Protein AF-E6U876-F1 (afdb_monomer_lite)

Radius of gyration: 24.46 Å; chains: 1; bounding box: 58×41×70 Å

InterPro domains:
  IPR054691 2-isopropylmalate synthase/homocitrate synthase, post-catalytic domain [PF22617] (227-301)

Organism: Ethanoligenens harbinense (strain DSM 18485 / JCM 12961 / CGMCC 1.5033 / YUAN-3) (NCBI:txid663278)

Structure (mmCIF, N/CA/C/O backbone):
data_AF-E6U876-F1
#
_entry.id   AF-E6U876-F1
#
loop_
_atom_site.group_PDB
_atom_site.id
_atom_site.type_symbol
_atom_site.label_atom_id
_atom_site.label_alt_id
_atom_site.label_comp_id
_atom_site.label_asym_id
_atom_site.label_entity_id
_atom_site.label_seq_id
_atom_site.pdbx_PDB_ins_code
_atom_site.Cartn_x
_atom_site.Cartn_y
_atom_site.Cartn_z
_atom_site.occupancy
_atom_site.B_iso_or_equiv
_atom_site.auth_seq_id
_atom_site.auth_comp_id
_atom_site.auth_asym_id
_atom_site.auth_atom_id
_atom_site.pdbx_PDB_model_num
ATOM 1 N N . MET A 1 1 ? -11.248 -13.303 -12.801 1.00 51.00 1 MET A N 1
ATOM 2 C CA . MET A 1 1 ? -10.679 -12.231 -13.647 1.00 51.00 1 MET A CA 1
ATOM 3 C C . MET A 1 1 ? -9.170 -12.283 -13.524 1.00 51.00 1 MET A C 1
ATOM 5 O O . MET A 1 1 ? -8.692 -12.437 -12.408 1.00 51.00 1 MET A O 1
ATOM 9 N N . ALA A 1 2 ? -8.445 -12.241 -14.642 1.00 63.06 2 ALA A N 1
ATOM 10 C CA . ALA A 1 2 ? -6.989 -12.103 -14.625 1.00 63.06 2 ALA A CA 1
ATOM 11 C C . ALA A 1 2 ? -6.609 -10.666 -14.231 1.00 63.06 2 ALA A C 1
ATOM 13 O O . ALA A 1 2 ? -7.381 -9.743 -14.494 1.00 63.06 2 ALA A O 1
ATOM 14 N N . LEU A 1 3 ? -5.450 -10.497 -13.596 1.00 72.19 3 LEU A N 1
ATOM 15 C CA . LEU A 1 3 ? -4.881 -9.178 -13.329 1.00 72.19 3 LEU A CA 1
ATOM 16 C C . LEU A 1 3 ? -4.505 -8.518 -14.658 1.00 72.19 3 LEU A C 1
ATOM 18 O O . LEU A 1 3 ? -3.813 -9.131 -15.468 1.00 72.19 3 LEU A O 1
ATOM 22 N N . LEU A 1 4 ? -4.997 -7.299 -14.884 1.00 79.62 4 LEU A N 1
ATOM 23 C CA . LEU A 1 4 ? -4.728 -6.534 -16.108 1.00 79.62 4 LEU A CA 1
ATOM 24 C C . LEU A 1 4 ? -3.453 -5.690 -16.014 1.00 79.62 4 LEU A C 1
ATOM 26 O O . LEU A 1 4 ? -2.888 -5.326 -17.041 1.00 79.62 4 LEU A O 1
ATOM 30 N N . TYR A 1 5 ? -3.016 -5.374 -14.796 1.00 91.00 5 TYR A N 1
ATOM 31 C CA . TYR A 1 5 ? -1.898 -4.473 -14.539 1.00 91.00 5 TYR A CA 1
ATOM 32 C C . TYR A 1 5 ? -0.749 -5.217 -13.879 1.00 91.00 5 TYR A C 1
ATOM 34 O O . TYR A 1 5 ? -0.965 -5.962 -12.921 1.00 91.00 5 TYR A O 1
ATOM 42 N N . HIS A 1 6 ? 0.465 -4.963 -14.363 1.00 93.69 6 HIS A N 1
ATOM 43 C CA . HIS A 1 6 ? 1.670 -5.533 -13.781 1.00 93.69 6 HIS A CA 1
ATOM 44 C C . HIS A 1 6 ? 2.254 -4.606 -12.712 1.00 93.69 6 HIS A C 1
ATOM 46 O O . HIS A 1 6 ? 2.600 -3.455 -12.986 1.00 93.69 6 HIS A O 1
ATOM 52 N N . ILE A 1 7 ? 2.387 -5.113 -11.491 1.00 96.19 7 ILE A N 1
ATOM 53 C CA . ILE A 1 7 ? 2.884 -4.375 -10.333 1.00 96.19 7 ILE A CA 1
ATOM 54 C C . ILE A 1 7 ? 4.048 -5.132 -9.717 1.00 96.19 7 ILE A C 1
ATOM 56 O O . ILE A 1 7 ? 3.939 -6.297 -9.330 1.00 96.19 7 ILE A O 1
ATOM 60 N N . SER A 1 8 ? 5.161 -4.427 -9.602 1.00 95.19 8 SER A N 1
ATOM 61 C CA . SER A 1 8 ? 6.363 -4.895 -8.934 1.00 95.19 8 SER A CA 1
ATOM 62 C C . SER A 1 8 ? 6.516 -4.144 -7.611 1.00 95.19 8 SER A C 1
ATOM 64 O O . SER A 1 8 ? 6.402 -2.918 -7.589 1.00 95.19 8 SER A O 1
ATOM 66 N N . ASP A 1 9 ? 6.740 -4.854 -6.506 1.00 97.31 9 ASP A N 1
ATOM 67 C CA . ASP A 1 9 ? 7.034 -4.222 -5.216 1.00 97.31 9 ASP A CA 1
ATOM 68 C C . ASP A 1 9 ? 8.544 -4.105 -5.001 1.00 97.31 9 ASP A C 1
ATOM 70 O O . ASP A 1 9 ? 9.251 -5.105 -5.015 1.00 97.31 9 ASP A O 1
ATOM 74 N N . ALA A 1 10 ? 9.028 -2.898 -4.731 1.00 95.88 10 ALA A N 1
ATOM 75 C CA . ALA A 1 10 ? 10.421 -2.589 -4.435 1.00 95.88 10 ALA A CA 1
ATOM 76 C C . ALA A 1 10 ? 10.673 -2.319 -2.941 1.00 95.88 10 ALA A C 1
ATOM 78 O O . ALA A 1 10 ? 11.676 -1.697 -2.575 1.00 95.88 10 ALA A O 1
ATOM 79 N N . SER A 1 11 ? 9.793 -2.774 -2.040 1.00 95.62 11 SER A N 1
ATOM 80 C CA . SER A 1 11 ? 9.977 -2.578 -0.595 1.00 95.62 11 SER A CA 1
ATOM 81 C C . SER A 1 11 ? 11.292 -3.190 -0.110 1.00 95.62 11 SER A C 1
ATOM 83 O O . SER A 1 11 ? 12.018 -2.584 0.681 1.00 95.62 11 SER A O 1
ATOM 85 N N . LEU A 1 12 ? 11.641 -4.371 -0.629 1.00 95.44 12 LEU A N 1
ATOM 86 C CA . LEU A 1 12 ? 12.867 -5.093 -0.280 1.00 95.44 12 LEU A CA 1
ATOM 87 C C . LEU A 1 12 ? 14.151 -4.405 -0.784 1.00 95.44 12 LEU A C 1
ATOM 89 O O . LEU A 1 12 ? 15.242 -4.753 -0.337 1.00 95.44 12 LEU A O 1
ATOM 93 N N . CYS A 1 13 ? 14.057 -3.385 -1.641 1.00 93.19 13 CYS A N 1
ATOM 94 C CA . CYS A 1 13 ? 15.197 -2.537 -2.006 1.00 93.19 13 CYS A CA 1
ATOM 95 C C . CYS A 1 13 ? 15.639 -1.587 -0.893 1.00 93.19 13 CYS A C 1
ATOM 97 O O . CYS A 1 13 ? 16.775 -1.114 -0.926 1.00 93.19 13 CYS A O 1
ATOM 99 N N . SER A 1 14 ? 14.766 -1.321 0.080 1.00 91.69 14 SER A N 1
ATOM 100 C CA . SER A 1 14 ? 14.992 -0.314 1.122 1.00 91.69 14 SER A CA 1
ATOM 101 C C . SER A 1 14 ? 15.137 -0.908 2.530 1.00 91.69 14 SER A C 1
ATOM 103 O O . SER A 1 14 ? 15.241 -0.153 3.495 1.00 91.69 14 SER A O 1
ATOM 105 N N . VAL A 1 15 ? 15.145 -2.240 2.670 1.00 93.06 15 VAL A N 1
ATOM 106 C CA . VAL A 1 15 ? 15.326 -2.904 3.973 1.00 93.06 15 VAL A CA 1
ATOM 107 C C . VAL A 1 15 ? 16.782 -2.838 4.460 1.00 93.06 15 VAL A C 1
ATOM 109 O O . VAL A 1 15 ? 17.709 -2.833 3.637 1.00 93.06 15 VAL A O 1
ATOM 112 N N . PRO A 1 16 ? 17.017 -2.846 5.787 1.00 90.50 16 PRO A N 1
ATOM 113 C CA . PRO A 1 16 ? 18.356 -3.017 6.341 1.00 90.50 16 PRO A CA 1
ATOM 114 C C . PRO A 1 16 ? 18.999 -4.323 5.859 1.00 90.50 16 PRO A C 1
ATOM 116 O O . PRO A 1 16 ? 18.354 -5.373 5.810 1.00 90.50 16 PRO A O 1
ATOM 119 N N . GLN A 1 17 ? 20.286 -4.274 5.511 1.00 84.44 17 GLN A N 1
ATOM 120 C CA . GLN A 1 17 ? 21.001 -5.434 4.958 1.00 84.44 17 GLN A CA 1
ATOM 121 C C . GLN A 1 17 ? 21.162 -6.577 5.970 1.00 84.44 17 GLN A C 1
ATOM 123 O O . GLN A 1 17 ? 21.285 -7.734 5.577 1.00 84.44 17 GLN A O 1
ATOM 128 N N . ASP A 1 18 ? 21.118 -6.265 7.261 1.00 88.94 18 ASP A N 1
ATOM 129 C CA . ASP A 1 18 ? 21.222 -7.178 8.398 1.00 88.94 18 ASP A CA 1
ATOM 130 C C . ASP A 1 18 ? 19.856 -7.614 8.965 1.00 88.94 18 ASP A C 1
ATOM 132 O O . ASP A 1 18 ? 19.808 -8.429 9.886 1.00 88.94 18 ASP A O 1
ATOM 136 N N . ALA A 1 19 ? 18.739 -7.145 8.390 1.00 93.19 19 ALA A N 1
ATOM 137 C CA . ALA A 1 19 ? 17.389 -7.468 8.857 1.00 93.19 19 ALA A CA 1
ATOM 138 C C . ALA A 1 19 ? 17.172 -8.992 8.982 1.00 93.19 19 ALA A C 1
ATOM 140 O O . ALA A 1 19 ? 17.539 -9.711 8.053 1.00 93.19 19 ALA A O 1
ATOM 141 N N . PRO A 1 20 ? 16.578 -9.528 10.067 1.00 94.75 20 PRO A N 1
ATOM 142 C CA . PRO A 1 20 ? 16.471 -10.975 10.285 1.00 94.75 20 PRO A CA 1
ATOM 143 C C . PRO A 1 20 ? 15.738 -11.721 9.159 1.00 94.75 20 PRO A C 1
ATOM 145 O O . PRO A 1 20 ? 14.664 -11.308 8.725 1.00 94.75 20 PRO A O 1
ATOM 148 N N . VAL A 1 21 ? 16.270 -12.874 8.732 1.00 95.44 21 VAL A N 1
ATOM 149 C CA . VAL A 1 21 ? 15.678 -13.684 7.643 1.00 95.44 21 VAL A CA 1
ATOM 150 C C . VAL A 1 21 ? 14.222 -14.087 7.917 1.00 95.44 21 VAL A C 1
ATOM 152 O O . VAL A 1 21 ? 13.412 -13.955 7.000 1.00 95.44 21 VAL A O 1
ATOM 155 N N . PRO A 1 22 ? 13.826 -14.517 9.136 1.00 96.00 22 PRO A N 1
ATOM 156 C CA . PRO A 1 22 ? 12.423 -14.837 9.408 1.00 96.00 22 PRO A CA 1
ATOM 157 C C . PRO A 1 22 ? 11.482 -13.646 9.189 1.00 96.00 22 PRO A C 1
ATOM 159 O O . PRO A 1 22 ? 10.385 -13.818 8.660 1.00 96.00 22 PRO A O 1
ATOM 162 N N . LEU A 1 23 ? 11.931 -12.438 9.545 1.00 96.00 23 LEU A N 1
ATOM 163 C CA . LEU A 1 23 ? 11.154 -11.211 9.401 1.00 96.00 23 LEU A CA 1
ATOM 164 C C . LEU A 1 23 ? 11.025 -10.808 7.926 1.00 96.00 23 LEU A C 1
ATOM 166 O O . LEU A 1 23 ? 9.920 -10.556 7.449 1.00 96.00 23 LEU A O 1
ATOM 170 N N . LEU A 1 24 ? 12.139 -10.836 7.187 1.00 96.44 24 LEU A N 1
ATOM 171 C CA . LEU A 1 24 ? 12.159 -10.593 5.743 1.00 96.44 24 LEU A CA 1
ATOM 172 C C . LEU A 1 24 ? 11.282 -11.592 4.979 1.00 96.44 24 LEU A C 1
ATOM 174 O O . LEU A 1 24 ? 10.523 -11.195 4.100 1.00 96.44 24 LEU A O 1
ATOM 178 N N . SER A 1 25 ? 11.357 -12.876 5.334 1.00 96.81 25 SER A N 1
ATOM 179 C CA . SER A 1 25 ? 10.564 -13.936 4.707 1.00 96.81 25 SER A CA 1
ATOM 180 C C . SER A 1 25 ? 9.070 -13.726 4.950 1.00 96.81 25 SER A C 1
ATOM 182 O O . SER A 1 25 ? 8.290 -13.717 3.999 1.00 96.81 25 SER A O 1
ATOM 184 N N . ALA A 1 26 ? 8.665 -13.460 6.197 1.00 97.38 26 ALA A N 1
ATOM 185 C CA . ALA A 1 26 ? 7.271 -13.165 6.523 1.00 97.38 26 ALA A CA 1
ATOM 186 C C . ALA A 1 26 ? 6.750 -11.930 5.771 1.00 97.38 26 ALA A C 1
ATOM 188 O O . ALA A 1 26 ? 5.623 -11.937 5.278 1.00 97.38 26 ALA A O 1
ATOM 189 N N . TYR A 1 27 ? 7.573 -10.886 5.655 1.00 97.50 27 TYR A N 1
ATOM 190 C CA . TYR A 1 27 ? 7.220 -9.670 4.931 1.00 97.50 27 TYR A CA 1
ATOM 191 C C . TYR A 1 27 ? 7.060 -9.921 3.425 1.00 97.50 27 TYR A C 1
ATOM 193 O O . TYR A 1 27 ? 6.036 -9.560 2.848 1.00 97.50 27 TYR A O 1
ATOM 201 N N . ALA A 1 28 ? 8.015 -10.622 2.807 1.00 97.56 28 ALA A N 1
ATOM 202 C CA . ALA A 1 28 ? 7.970 -10.990 1.395 1.00 97.56 28 ALA A CA 1
ATOM 203 C C . ALA A 1 28 ? 6.746 -11.858 1.051 1.00 97.56 28 ALA A C 1
ATOM 205 O O . ALA A 1 28 ? 6.073 -11.596 0.056 1.00 97.56 28 ALA A O 1
ATOM 206 N N . GLN A 1 29 ? 6.416 -12.851 1.885 1.00 97.06 29 GLN A N 1
ATOM 207 C CA . GLN A 1 29 ? 5.224 -13.685 1.680 1.00 97.06 29 GLN A CA 1
ATOM 208 C C . GLN A 1 29 ? 3.943 -12.856 1.698 1.00 97.06 29 GLN A C 1
ATOM 210 O O . GLN A 1 29 ? 3.126 -12.968 0.789 1.00 97.06 29 GLN A O 1
ATOM 215 N N . LEU A 1 30 ? 3.783 -11.981 2.694 1.00 97.31 30 LEU A N 1
ATOM 216 C CA . LEU A 1 30 ? 2.588 -11.148 2.779 1.00 97.31 30 LEU A CA 1
ATOM 217 C C . LEU A 1 30 ? 2.473 -10.163 1.613 1.00 97.31 30 LEU A C 1
ATOM 219 O O . LEU A 1 30 ? 1.361 -9.891 1.174 1.00 97.31 30 LEU A O 1
ATOM 223 N N . LEU A 1 31 ? 3.592 -9.642 1.100 1.00 97.81 31 LEU A N 1
ATOM 224 C CA . LEU A 1 31 ? 3.577 -8.811 -0.103 1.00 97.81 31 LEU A CA 1
ATOM 225 C C . LEU A 1 31 ? 3.097 -9.624 -1.309 1.00 97.81 31 LEU A C 1
ATOM 227 O O . LEU A 1 31 ? 2.196 -9.177 -2.009 1.00 97.81 31 LEU A O 1
ATOM 231 N N . LEU A 1 32 ? 3.608 -10.840 -1.516 1.00 96.81 32 LEU A N 1
ATOM 232 C CA . LEU A 1 32 ? 3.154 -11.723 -2.601 1.00 96.81 32 LEU A CA 1
ATOM 233 C C . LEU A 1 32 ? 1.670 -12.097 -2.480 1.00 96.81 32 LEU A C 1
ATOM 235 O O . LEU A 1 32 ? 0.971 -12.162 -3.493 1.00 96.81 32 LEU A O 1
ATOM 239 N N . GLU A 1 33 ? 1.171 -12.302 -1.259 1.00 96.19 33 GLU A N 1
ATOM 240 C CA . GLU A 1 33 ? -0.245 -12.583 -0.996 1.00 96.19 33 GLU A CA 1
ATOM 241 C C . GLU A 1 33 ? -1.174 -11.463 -1.482 1.00 96.19 33 GLU A C 1
ATOM 243 O O . GLU A 1 33 ? -2.332 -11.750 -1.788 1.00 96.19 33 GLU A O 1
ATOM 248 N N . THR A 1 34 ? -0.683 -10.222 -1.613 1.00 96.81 34 THR A N 1
ATOM 249 C CA . THR A 1 34 ? -1.488 -9.100 -2.129 1.00 96.81 34 THR A CA 1
ATOM 250 C C . THR A 1 34 ? -1.876 -9.252 -3.599 1.00 96.81 34 THR A C 1
ATOM 252 O O . THR A 1 34 ? -2.826 -8.612 -4.051 1.00 96.81 34 THR A O 1
ATOM 255 N N . GLY A 1 35 ? -1.186 -10.123 -4.342 1.00 95.50 35 GLY A N 1
ATOM 256 C CA . GLY A 1 35 ? -1.424 -10.361 -5.764 1.00 95.50 35 GLY A CA 1
ATOM 257 C C . GLY A 1 35 ? -0.486 -9.605 -6.704 1.00 95.50 35 GLY A C 1
ATOM 258 O O . GLY A 1 35 ? -0.701 -9.662 -7.909 1.00 95.50 35 GLY A O 1
ATOM 259 N N . ILE A 1 36 ? 0.552 -8.934 -6.194 1.00 96.12 36 ILE A N 1
ATOM 260 C CA . ILE A 1 36 ? 1.623 -8.363 -7.028 1.00 96.12 36 ILE A CA 1
ATOM 261 C C . ILE A 1 36 ? 2.312 -9.424 -7.903 1.00 96.12 36 ILE A C 1
ATOM 263 O O . ILE A 1 36 ? 2.375 -10.626 -7.589 1.00 96.12 36 ILE A O 1
ATOM 267 N N . ASP A 1 37 ? 2.880 -8.971 -9.015 1.00 94.94 37 ASP A N 1
ATOM 268 C CA . ASP A 1 37 ? 3.552 -9.831 -9.977 1.00 94.94 37 ASP A CA 1
ATOM 269 C C . ASP A 1 37 ? 4.896 -10.303 -9.441 1.00 94.94 37 ASP A C 1
ATOM 271 O O . ASP A 1 37 ? 5.180 -11.504 -9.512 1.00 94.94 37 ASP A O 1
ATOM 275 N N . ARG A 1 38 ? 5.703 -9.373 -8.910 1.00 94.44 38 ARG A N 1
ATOM 276 C CA . ARG A 1 38 ? 7.097 -9.608 -8.511 1.00 94.44 38 ARG A CA 1
ATOM 277 C C . ARG A 1 38 ? 7.525 -8.765 -7.311 1.00 94.44 38 ARG A C 1
ATOM 279 O O . ARG A 1 38 ? 6.948 -7.720 -7.030 1.00 94.44 38 ARG A O 1
ATOM 286 N N . LEU A 1 39 ? 8.578 -9.236 -6.651 1.00 96.75 39 LEU A N 1
ATOM 287 C CA . LEU A 1 39 ? 9.340 -8.530 -5.630 1.00 96.75 39 LEU A CA 1
ATOM 288 C C . LEU A 1 39 ? 10.701 -8.117 -6.196 1.00 96.75 39 LEU A C 1
ATOM 290 O O . LEU A 1 39 ? 11.511 -8.977 -6.549 1.00 96.75 39 LEU A O 1
ATOM 294 N N . GLU A 1 40 ? 10.965 -6.819 -6.238 1.00 94.88 40 GLU A N 1
ATOM 295 C CA . GLU A 1 40 ? 12.271 -6.250 -6.550 1.00 94.88 40 GLU A CA 1
ATOM 296 C C . GLU A 1 40 ? 13.136 -6.217 -5.300 1.00 94.88 40 GLU A C 1
ATOM 298 O O . GLU A 1 40 ? 12.723 -5.741 -4.238 1.00 94.88 40 GLU A O 1
ATOM 303 N N . MET A 1 41 ? 14.360 -6.719 -5.419 1.00 93.38 41 MET A N 1
ATOM 304 C CA . MET A 1 41 ? 15.309 -6.685 -4.317 1.00 93.38 41 MET A CA 1
ATOM 305 C C . MET A 1 41 ? 16.763 -6.687 -4.802 1.00 93.38 41 MET A C 1
ATOM 307 O O . MET A 1 41 ? 17.052 -7.148 -5.907 1.00 93.38 41 MET A O 1
ATOM 311 N N . PRO A 1 42 ? 17.709 -6.190 -3.990 1.00 91.56 42 PRO A N 1
ATOM 312 C CA . PRO A 1 42 ? 19.129 -6.304 -4.271 1.00 91.56 42 PRO A CA 1
ATOM 313 C C . PRO A 1 42 ? 19.579 -7.759 -4.150 1.00 91.56 42 PRO A C 1
ATOM 315 O O . PRO A 1 42 ? 19.027 -8.530 -3.359 1.00 91.56 42 PRO A O 1
ATOM 318 N N . PHE A 1 43 ? 20.645 -8.103 -4.867 1.00 88.75 43 PHE A N 1
ATOM 319 C CA . PHE A 1 43 ? 21.189 -9.457 -4.882 1.00 88.75 43 PHE A CA 1
ATOM 320 C C . PHE A 1 43 ? 21.452 -10.061 -3.477 1.00 88.75 43 PHE A C 1
ATOM 322 O O . PHE A 1 43 ? 20.979 -11.170 -3.214 1.00 88.75 43 PHE A O 1
ATOM 329 N N . PRO A 1 44 ? 22.076 -9.346 -2.513 1.00 90.06 44 PRO A N 1
ATOM 330 C CA . PRO A 1 44 ? 22.299 -9.885 -1.165 1.00 90.06 44 PRO A CA 1
ATOM 331 C C . PRO A 1 44 ? 21.018 -10.215 -0.387 1.00 90.06 44 PRO A C 1
ATOM 333 O O . PRO A 1 44 ? 21.015 -11.120 0.445 1.00 90.06 44 PRO A O 1
ATOM 336 N N . VAL A 1 45 ? 19.924 -9.491 -0.640 1.00 93.25 45 VAL A N 1
ATOM 337 C CA . VAL A 1 45 ? 18.627 -9.757 -0.000 1.00 93.25 45 VAL A CA 1
ATOM 338 C C . VAL A 1 45 ? 17.986 -10.994 -0.624 1.00 93.25 45 VAL A C 1
ATOM 340 O O . VAL A 1 45 ? 17.488 -11.855 0.102 1.00 93.25 45 VAL A O 1
ATOM 343 N N . TRP A 1 46 ? 18.060 -11.122 -1.951 1.00 92.62 46 TRP A N 1
ATOM 344 C CA . TRP A 1 46 ? 17.545 -12.288 -2.665 1.00 92.62 46 TRP A CA 1
ATOM 345 C C . TRP A 1 46 ? 18.232 -13.585 -2.244 1.00 92.62 46 TRP A C 1
ATOM 347 O O . TRP A 1 46 ? 17.541 -14.552 -1.943 1.00 92.62 46 TRP A O 1
ATOM 357 N N . GLU A 1 47 ? 19.561 -13.607 -2.121 1.00 91.69 47 GLU A N 1
ATOM 358 C CA . GLU A 1 47 ? 20.301 -14.801 -1.679 1.00 91.69 47 GLU A CA 1
ATOM 359 C C . GLU A 1 47 ? 19.778 -15.366 -0.353 1.00 91.69 47 GLU A C 1
ATOM 361 O O . GLU A 1 47 ? 19.676 -16.579 -0.168 1.00 91.69 47 GLU A O 1
ATOM 366 N N . ARG A 1 48 ? 19.389 -14.475 0.561 1.00 94.12 48 ARG A N 1
ATOM 367 C CA . ARG A 1 48 ? 18.855 -14.823 1.882 1.00 94.12 48 ARG A CA 1
ATOM 368 C C . ARG A 1 48 ? 17.395 -15.279 1.828 1.00 94.12 48 ARG A C 1
ATOM 370 O O . ARG A 1 48 ? 16.931 -15.931 2.760 1.00 94.12 48 ARG A O 1
ATOM 377 N N . LEU A 1 49 ? 16.676 -14.931 0.760 1.00 94.62 49 LEU A N 1
ATOM 378 C CA . LEU A 1 49 ? 15.250 -15.189 0.572 1.00 94.62 49 LEU A CA 1
ATOM 379 C C . LEU A 1 49 ? 14.929 -16.197 -0.534 1.00 94.62 49 LEU A C 1
ATOM 381 O O . LEU A 1 49 ? 13.768 -16.570 -0.649 1.00 94.62 49 LEU A O 1
ATOM 385 N N . LYS A 1 50 ? 15.898 -16.686 -1.314 1.00 91.88 50 LYS A N 1
ATOM 386 C CA . LYS A 1 50 ? 15.656 -17.503 -2.520 1.00 91.88 50 LYS A CA 1
ATOM 387 C C . LYS A 1 50 ? 14.875 -18.801 -2.291 1.00 91.88 50 LYS A C 1
ATOM 389 O O . LYS A 1 50 ? 14.228 -19.297 -3.205 1.00 91.88 50 LYS A O 1
ATOM 394 N N . LEU A 1 51 ? 14.890 -19.335 -1.066 1.00 90.25 51 LEU A N 1
ATOM 395 C CA . LEU A 1 51 ? 14.059 -20.486 -0.681 1.00 90.25 51 LEU A CA 1
ATOM 396 C C . LEU A 1 51 ? 12.605 -20.101 -0.367 1.00 90.25 51 LEU A C 1
ATOM 398 O O . LEU A 1 51 ? 11.709 -20.929 -0.496 1.00 90.25 51 LEU A O 1
ATOM 402 N N . ALA A 1 52 ? 12.370 -18.861 0.062 1.00 90.62 52 ALA A N 1
ATOM 403 C CA . ALA A 1 52 ? 11.048 -18.332 0.379 1.00 90.62 52 ALA A CA 1
ATOM 404 C C . ALA A 1 52 ? 10.398 -17.638 -0.828 1.00 90.62 52 ALA A C 1
ATOM 406 O O . ALA A 1 52 ? 9.190 -17.742 -1.013 1.00 90.62 52 ALA A O 1
ATOM 407 N N . VAL A 1 53 ? 11.174 -16.935 -1.654 1.00 92.50 53 VAL A N 1
ATOM 408 C CA . VAL A 1 53 ? 10.694 -16.191 -2.825 1.00 92.50 53 VAL A CA 1
ATOM 409 C C . VAL A 1 53 ? 11.138 -16.918 -4.096 1.00 92.50 53 VAL A C 1
ATOM 411 O O . VAL A 1 53 ? 12.314 -16.842 -4.455 1.00 92.50 53 VAL A O 1
ATOM 414 N N . PRO A 1 54 ? 10.222 -17.606 -4.804 1.00 87.56 54 PRO A N 1
ATOM 415 C CA . PRO A 1 54 ? 10.554 -18.305 -6.040 1.00 87.56 54 PRO A CA 1
ATOM 416 C C . PRO A 1 54 ? 11.095 -17.357 -7.116 1.00 87.56 54 PRO A C 1
ATOM 418 O O . PRO A 1 54 ? 10.601 -16.238 -7.255 1.00 87.56 54 PRO A O 1
ATOM 421 N N . ALA A 1 55 ? 12.029 -17.833 -7.947 1.00 86.56 55 ALA A N 1
ATOM 422 C CA . ALA A 1 55 ? 12.634 -17.052 -9.033 1.00 86.56 55 ALA A CA 1
ATOM 423 C C . ALA A 1 55 ? 11.620 -16.319 -9.947 1.00 86.56 55 ALA A C 1
ATOM 425 O O . ALA A 1 55 ? 11.824 -15.133 -10.198 1.00 86.56 55 ALA A O 1
ATOM 426 N N . PRO A 1 56 ? 10.477 -16.914 -10.363 1.00 90.44 56 PRO A N 1
ATOM 427 C CA . PRO A 1 56 ? 9.481 -16.207 -11.183 1.00 90.44 56 PRO A CA 1
ATOM 428 C C . PRO A 1 56 ? 8.794 -15.022 -10.486 1.00 90.44 56 PRO A C 1
ATOM 430 O O . PRO A 1 56 ? 8.205 -14.167 -11.148 1.00 90.44 56 PRO A O 1
ATOM 433 N N . LYS A 1 57 ? 8.830 -14.998 -9.148 1.00 93.62 57 LYS A N 1
ATOM 434 C CA . LYS A 1 57 ? 8.279 -13.943 -8.290 1.00 93.62 57 LYS A CA 1
ATOM 435 C C . LYS A 1 57 ? 9.340 -12.953 -7.814 1.00 93.62 57 LYS A C 1
ATOM 437 O O . LYS A 1 57 ? 8.990 -11.981 -7.153 1.00 93.62 57 LYS A O 1
ATOM 442 N N . ALA A 1 58 ? 10.606 -13.172 -8.151 1.00 92.25 58 ALA A N 1
ATOM 443 C CA . ALA A 1 58 ? 11.697 -12.269 -7.834 1.00 92.25 58 ALA A CA 1
ATOM 444 C C . ALA A 1 58 ? 12.079 -11.429 -9.056 1.00 92.25 58 ALA A C 1
ATOM 446 O O . ALA A 1 58 ? 11.904 -11.836 -10.206 1.00 92.25 58 ALA A O 1
ATOM 447 N N . ALA A 1 59 ? 12.640 -10.258 -8.791 1.00 92.31 59 ALA A N 1
ATOM 448 C CA . ALA A 1 59 ? 13.409 -9.512 -9.761 1.00 92.31 59 ALA A CA 1
ATOM 449 C C . ALA A 1 59 ? 14.587 -8.807 -9.080 1.00 92.31 59 ALA A C 1
ATOM 451 O O . ALA A 1 59 ? 14.452 -8.225 -8.004 1.00 92.31 59 ALA A O 1
ATOM 452 N N . LEU A 1 60 ? 15.761 -8.884 -9.694 1.00 91.00 60 LEU A N 1
ATOM 453 C CA . LEU A 1 60 ? 17.001 -8.401 -9.101 1.00 91.00 60 LEU A CA 1
ATOM 454 C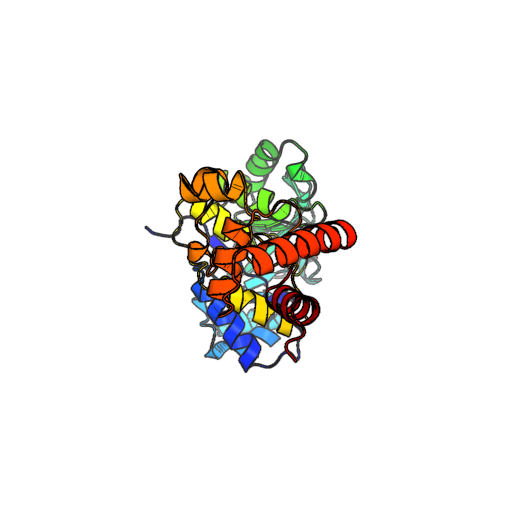 C . LEU A 1 60 ? 17.315 -6.983 -9.553 1.00 91.00 60 LEU A C 1
ATOM 456 O O . LEU A 1 60 ? 17.371 -6.705 -10.746 1.00 91.00 60 LEU A O 1
ATOM 460 N N . VAL A 1 61 ? 17.574 -6.096 -8.597 1.00 88.69 61 VAL A N 1
ATOM 461 C CA . VAL A 1 61 ? 18.110 -4.763 -8.879 1.00 88.69 61 VAL A CA 1
ATOM 462 C C . VAL A 1 61 ? 19.631 -4.846 -8.880 1.00 88.69 61 VAL A C 1
ATOM 464 O O . VAL A 1 61 ? 20.256 -4.952 -7.823 1.00 88.69 61 VAL A O 1
ATOM 467 N N . LEU A 1 62 ? 20.204 -4.821 -10.080 1.00 83.50 62 LEU A N 1
ATOM 468 C CA . LEU A 1 62 ? 21.626 -5.000 -10.329 1.00 83.50 62 LEU A CA 1
ATOM 469 C C . LEU A 1 62 ? 22.416 -3.737 -9.995 1.00 83.50 62 LEU A C 1
ATOM 471 O O . LEU A 1 62 ? 22.052 -2.628 -10.387 1.00 83.50 62 LEU A O 1
ATOM 475 N N . ARG A 1 63 ? 23.553 -3.943 -9.337 1.00 77.62 63 ARG A N 1
ATOM 476 C CA . ARG A 1 63 ? 24.575 -2.943 -9.016 1.00 77.62 63 ARG A CA 1
ATOM 477 C C . ARG A 1 63 ? 25.925 -3.268 -9.651 1.00 77.62 63 ARG A C 1
ATOM 479 O O . ARG A 1 63 ? 26.809 -2.418 -9.620 1.00 77.62 63 ARG A O 1
ATOM 486 N N . SER A 1 64 ? 26.097 -4.469 -10.216 1.00 76.25 64 SER A N 1
ATOM 487 C CA . SER A 1 64 ? 27.314 -4.895 -10.923 1.00 76.25 64 SER A CA 1
ATOM 488 C C . SER A 1 64 ? 27.047 -5.950 -12.022 1.00 76.25 64 SER A C 1
ATOM 490 O O . SER A 1 64 ? 26.044 -6.660 -11.957 1.00 76.25 64 SER A O 1
ATOM 492 N N . PRO A 1 65 ? 27.929 -6.101 -13.034 1.00 75.06 65 PRO A N 1
ATOM 493 C CA . PRO A 1 65 ? 27.858 -7.142 -14.056 1.00 75.06 65 PRO A CA 1
ATOM 494 C C . PRO A 1 65 ? 27.904 -8.555 -13.484 1.00 75.06 65 PRO A C 1
ATOM 496 O O . PRO A 1 65 ? 27.231 -9.439 -14.004 1.00 75.06 65 PRO A O 1
ATOM 499 N N . GLN A 1 66 ? 28.651 -8.764 -12.398 1.00 80.50 66 GLN A N 1
ATOM 500 C CA . GLN A 1 66 ? 28.737 -10.058 -11.723 1.00 80.50 66 GLN A CA 1
ATOM 501 C C . GLN A 1 66 ? 27.364 -10.506 -11.199 1.00 80.50 66 GLN A C 1
ATOM 503 O O . GLN A 1 66 ? 27.000 -11.673 -11.335 1.00 80.50 66 GLN A O 1
ATOM 508 N N . GLU A 1 67 ? 26.564 -9.574 -10.668 1.00 83.94 67 GLU A N 1
ATOM 509 C CA . GLU A 1 67 ? 25.195 -9.867 -10.223 1.00 83.94 67 GLU A CA 1
ATOM 510 C C . GLU A 1 67 ? 24.285 -10.281 -11.388 1.00 83.94 67 GLU A C 1
ATOM 512 O O . GLU A 1 67 ? 23.399 -11.111 -11.195 1.00 83.94 67 GLU A O 1
ATOM 517 N N . ARG A 1 68 ? 24.519 -9.779 -12.611 1.00 82.00 68 ARG A N 1
ATOM 518 C CA . ARG A 1 68 ? 23.766 -10.220 -13.797 1.00 82.00 68 ARG A CA 1
ATOM 519 C C . ARG A 1 68 ? 24.071 -11.669 -14.147 1.00 82.00 68 ARG A C 1
ATOM 521 O O . ARG A 1 68 ? 23.150 -12.442 -14.378 1.00 82.00 68 ARG A O 1
ATOM 528 N N . GLU A 1 69 ? 25.347 -12.042 -14.231 1.00 82.44 69 GLU A N 1
ATOM 529 C CA . GLU A 1 69 ? 25.726 -13.425 -14.560 1.00 82.44 69 GLU A CA 1
ATOM 530 C C . GLU A 1 69 ? 25.125 -14.410 -13.556 1.00 82.44 69 GLU A C 1
ATOM 532 O O . GLU A 1 69 ? 24.736 -15.526 -13.903 1.00 82.44 69 GLU A O 1
ATOM 537 N N . GLN A 1 70 ? 25.009 -13.987 -12.300 1.00 82.94 70 GLN A N 1
ATOM 538 C CA . GLN A 1 70 ? 24.318 -14.753 -11.281 1.00 82.94 70 GLN A CA 1
ATOM 539 C C . GLN A 1 70 ? 22.801 -14.790 -11.494 1.00 82.94 70 GLN A C 1
ATOM 541 O O . GLN A 1 70 ? 22.240 -15.880 -11.504 1.00 82.94 70 GLN A O 1
ATOM 546 N N . ALA A 1 71 ? 22.155 -13.649 -11.752 1.00 84.56 71 ALA A N 1
ATOM 547 C CA . ALA A 1 71 ? 20.730 -13.583 -12.087 1.00 84.56 71 ALA A CA 1
ATOM 548 C C . ALA A 1 71 ? 20.364 -14.510 -13.259 1.00 84.56 71 ALA A C 1
ATOM 550 O O . ALA A 1 71 ? 19.396 -15.262 -13.176 1.00 84.56 71 ALA A O 1
ATOM 551 N N . LEU A 1 72 ? 21.187 -14.518 -14.312 1.00 84.94 72 LEU A N 1
ATOM 552 C CA . LEU A 1 72 ? 21.042 -15.388 -15.479 1.00 84.94 72 LEU A CA 1
ATOM 553 C C . LEU A 1 72 ? 21.145 -16.873 -15.127 1.00 84.94 72 LEU A C 1
ATOM 555 O O . LEU A 1 72 ? 20.307 -17.659 -15.562 1.00 84.94 72 LEU A O 1
ATOM 559 N N . ARG A 1 73 ? 22.152 -17.263 -14.333 1.00 86.81 73 ARG A N 1
ATOM 560 C CA . ARG A 1 73 ? 22.315 -18.657 -13.879 1.00 86.81 73 ARG A CA 1
ATOM 561 C C . ARG A 1 73 ? 21.124 -19.141 -13.056 1.00 86.81 73 ARG A C 1
ATOM 563 O O . ARG A 1 73 ? 20.751 -20.303 -13.159 1.00 86.81 73 ARG A O 1
ATOM 570 N N . GLU A 1 74 ? 20.537 -18.247 -12.273 1.00 87.38 74 GLU A N 1
ATOM 571 C CA . GLU A 1 74 ? 19.402 -18.524 -11.390 1.00 87.38 74 GLU A CA 1
ATOM 572 C C . GLU A 1 74 ? 18.042 -18.347 -12.099 1.00 87.38 74 GLU A C 1
ATOM 574 O O . GLU A 1 74 ? 16.992 -18.639 -11.527 1.00 87.38 74 GLU A O 1
ATOM 579 N N . GLY A 1 75 ? 18.038 -17.870 -13.351 1.00 87.00 75 GLY A N 1
ATOM 580 C CA . GLY A 1 75 ? 16.823 -17.625 -14.132 1.00 87.00 75 GLY A CA 1
ATOM 581 C C . GLY A 1 75 ? 15.935 -16.511 -13.567 1.00 87.00 75 GLY A C 1
ATOM 582 O O . GLY A 1 75 ? 14.716 -16.548 -13.745 1.00 87.00 75 GLY A O 1
ATOM 583 N N . VAL A 1 76 ? 16.519 -15.539 -12.863 1.00 88.19 76 VAL A N 1
ATOM 584 C CA . VAL A 1 76 ? 15.790 -14.441 -12.216 1.00 88.19 76 VAL A CA 1
ATOM 585 C C . VAL A 1 76 ? 15.820 -13.194 -13.109 1.00 88.19 76 VAL A C 1
ATOM 587 O O . VAL A 1 76 ? 16.904 -12.752 -13.491 1.00 88.19 76 VAL A O 1
ATOM 590 N N . PRO A 1 77 ? 14.662 -12.582 -13.429 1.00 87.00 77 PRO A N 1
ATOM 591 C CA . PRO A 1 77 ? 14.610 -11.308 -14.145 1.00 87.00 77 PRO A CA 1
ATOM 592 C C . PRO A 1 77 ? 15.389 -10.202 -13.429 1.00 87.00 77 PRO A C 1
ATOM 594 O O . PRO A 1 77 ? 15.429 -10.173 -12.199 1.00 87.00 77 PRO A O 1
ATOM 597 N N . ALA A 1 78 ? 15.951 -9.250 -14.174 1.00 86.25 78 ALA A N 1
ATOM 598 C CA . ALA A 1 78 ? 16.802 -8.221 -13.587 1.00 86.25 78 ALA A CA 1
ATOM 599 C C . ALA A 1 78 ? 16.565 -6.808 -14.150 1.00 86.25 78 ALA A C 1
ATOM 601 O O . ALA A 1 78 ? 16.131 -6.623 -15.291 1.00 86.25 78 ALA A O 1
ATOM 602 N N . PHE A 1 79 ? 16.884 -5.807 -13.330 1.00 83.62 79 PHE A N 1
ATOM 603 C CA . PHE A 1 79 ? 16.781 -4.378 -13.612 1.00 83.62 79 PHE A CA 1
ATOM 604 C C . PHE A 1 79 ? 18.105 -3.673 -13.310 1.00 83.62 79 PHE A C 1
ATOM 606 O O . PHE A 1 79 ? 18.742 -3.977 -12.304 1.00 83.62 79 PHE A O 1
ATOM 613 N N . PHE A 1 80 ? 18.485 -2.675 -14.109 1.00 77.81 80 PHE A N 1
ATOM 614 C CA . PHE A 1 80 ? 19.545 -1.729 -13.731 1.00 77.81 80 PHE A CA 1
ATOM 615 C C . PHE A 1 80 ? 18.942 -0.490 -13.067 1.00 77.81 80 PHE A C 1
ATOM 617 O O . PHE A 1 80 ? 18.153 0.196 -13.706 1.00 77.81 80 PHE A O 1
ATOM 624 N N . ALA A 1 81 ? 19.322 -0.177 -11.824 1.00 64.56 81 ALA A N 1
ATOM 625 C CA . ALA A 1 81 ? 18.857 1.035 -11.140 1.00 64.56 81 ALA A CA 1
ATOM 626 C C . ALA A 1 81 ? 19.569 2.309 -11.629 1.00 64.56 81 ALA A C 1
ATOM 628 O O . ALA A 1 81 ? 20.739 2.269 -12.024 1.00 64.56 81 ALA A O 1
ATOM 629 N N . GLU A 1 82 ? 18.884 3.448 -11.519 1.00 52.06 82 GLU A N 1
ATOM 630 C CA . GLU A 1 82 ? 19.447 4.783 -11.746 1.00 52.06 82 GLU A CA 1
ATOM 631 C C . GLU A 1 82 ? 20.670 5.022 -10.836 1.00 52.06 82 GLU A C 1
ATOM 633 O O . GLU A 1 82 ? 20.659 4.688 -9.651 1.00 52.06 82 GLU A O 1
ATOM 638 N N . GLY A 1 83 ? 21.766 5.539 -11.402 1.00 49.88 83 GLY A N 1
ATOM 639 C CA . GLY A 1 83 ? 23.033 5.748 -10.683 1.00 49.88 83 GLY A CA 1
ATOM 640 C C . GLY A 1 83 ? 23.969 4.532 -10.627 1.00 49.88 83 GLY A C 1
ATOM 641 O O . GLY A 1 83 ? 25.095 4.646 -10.140 1.00 49.88 83 GLY A O 1
ATOM 642 N N . SER A 1 84 ? 23.567 3.382 -11.174 1.00 50.28 84 SER A N 1
ATOM 643 C CA . SER A 1 84 ? 24.494 2.274 -11.418 1.00 50.28 84 SER A CA 1
ATOM 644 C C . SER A 1 84 ? 25.490 2.716 -12.494 1.00 50.28 84 SER A C 1
ATOM 646 O O . SER A 1 84 ? 25.115 2.903 -13.648 1.00 50.28 84 SER A O 1
ATOM 648 N N . VAL A 1 85 ? 26.762 2.896 -12.127 1.00 43.81 85 VAL A N 1
ATOM 649 C CA . VAL A 1 85 ? 27.862 3.445 -12.961 1.00 43.81 85 VAL A CA 1
ATOM 650 C C . VAL A 1 85 ? 28.041 2.727 -14.322 1.00 43.81 85 VAL A C 1
ATOM 652 O O . VAL A 1 85 ? 28.671 3.254 -15.234 1.00 43.81 85 VAL A O 1
ATOM 655 N N . PHE A 1 86 ? 27.403 1.568 -14.511 1.00 46.62 86 PHE A N 1
ATOM 656 C CA . PHE A 1 86 ? 27.269 0.838 -15.781 1.00 46.62 86 PHE A CA 1
ATOM 657 C C . PHE A 1 86 ? 26.485 1.581 -16.872 1.00 46.62 86 PHE A C 1
ATOM 659 O O . PHE A 1 86 ? 26.620 1.250 -18.045 1.00 46.62 86 PHE A O 1
ATOM 666 N N . ALA A 1 87 ? 25.724 2.621 -16.524 1.00 48.22 87 ALA A N 1
ATOM 667 C CA . ALA A 1 87 ? 24.972 3.425 -17.483 1.00 48.22 87 ALA A CA 1
ATOM 668 C C . ALA A 1 87 ? 25.853 4.214 -18.479 1.00 48.22 87 ALA A C 1
ATOM 670 O O . ALA A 1 87 ? 25.353 4.709 -19.475 1.00 48.22 87 ALA A O 1
ATOM 671 N N . ALA A 1 88 ? 27.166 4.351 -18.282 1.00 48.84 88 ALA A N 1
ATOM 672 C CA . ALA A 1 88 ? 27.987 5.098 -19.244 1.00 48.84 88 ALA A CA 1
ATOM 673 C C . ALA A 1 88 ? 28.416 4.273 -20.481 1.00 48.84 88 ALA A C 1
ATOM 675 O O . ALA A 1 88 ? 28.787 4.863 -21.494 1.00 48.84 88 ALA A O 1
ATOM 676 N N . SER A 1 89 ? 28.372 2.932 -20.430 1.00 54.69 89 SER A N 1
ATOM 677 C CA . SER A 1 89 ? 28.681 2.041 -21.563 1.00 54.69 89 SER A CA 1
ATOM 678 C C . SER A 1 89 ? 28.282 0.596 -21.235 1.00 54.69 89 SER A C 1
ATOM 680 O O . SER A 1 89 ? 28.764 0.043 -20.245 1.00 54.69 89 SER A O 1
ATOM 682 N N . PHE A 1 90 ? 27.430 -0.024 -22.063 1.00 59.94 90 PHE A N 1
ATOM 683 C CA . PHE A 1 90 ? 27.041 -1.437 -21.948 1.00 59.94 90 PHE A CA 1
ATOM 684 C C . PHE A 1 90 ? 27.772 -2.264 -23.016 1.00 59.94 90 PHE A C 1
ATOM 686 O O . PHE A 1 90 ? 27.234 -2.481 -24.106 1.00 59.94 90 PHE A O 1
ATOM 693 N N . PRO A 1 91 ? 29.001 -2.750 -22.761 1.00 58.50 91 PRO A N 1
ATOM 694 C CA . PRO A 1 91 ? 29.648 -3.658 -23.695 1.00 58.50 91 PRO A CA 1
ATOM 695 C C . PRO A 1 91 ? 28.848 -4.970 -23.778 1.00 58.50 91 PRO A C 1
ATOM 697 O O . PRO A 1 91 ? 28.857 -5.775 -22.852 1.00 58.50 91 PRO A O 1
ATOM 700 N N . GLY A 1 92 ? 28.151 -5.192 -24.897 1.00 67.81 92 GLY A N 1
ATOM 701 C CA . GLY A 1 92 ? 27.409 -6.429 -25.180 1.00 67.81 92 GLY A CA 1
ATOM 702 C C . GLY A 1 92 ? 25.884 -6.273 -25.217 1.00 67.81 92 GLY A C 1
ATOM 703 O O . GLY A 1 92 ? 25.354 -5.164 -25.194 1.00 67.81 92 GLY A O 1
ATOM 704 N N . ALA A 1 93 ? 25.173 -7.400 -25.333 1.00 73.56 93 ALA A N 1
ATOM 705 C CA . ALA A 1 93 ? 23.710 -7.460 -25.348 1.00 73.56 93 ALA A CA 1
ATOM 706 C C . ALA A 1 93 ? 23.147 -8.027 -24.033 1.00 73.56 93 ALA A C 1
ATOM 708 O O . ALA A 1 93 ? 23.699 -8.970 -23.454 1.00 73.56 93 ALA A O 1
ATOM 709 N N . TYR A 1 94 ? 22.030 -7.451 -23.583 1.00 77.81 94 TYR A N 1
ATOM 710 C CA . TYR A 1 94 ? 21.383 -7.719 -22.297 1.00 77.81 94 TYR A CA 1
ATOM 711 C C . TYR A 1 94 ? 19.873 -7.976 -22.478 1.00 77.81 94 TYR A C 1
ATOM 713 O O . TYR A 1 94 ? 19.054 -7.303 -21.850 1.00 77.81 94 TYR A O 1
ATOM 721 N N . PRO A 1 95 ? 19.469 -8.934 -23.338 1.00 77.94 95 PRO A N 1
ATOM 722 C CA . PRO A 1 95 ? 18.064 -9.143 -23.718 1.00 77.94 95 PRO A CA 1
ATOM 723 C C . PRO A 1 95 ? 17.158 -9.583 -22.554 1.00 77.94 95 PRO A C 1
ATOM 725 O O . PRO A 1 95 ? 15.944 -9.641 -22.705 1.00 77.94 95 PRO A O 1
ATOM 728 N N . ASP A 1 96 ? 17.750 -9.910 -21.409 1.00 80.81 96 ASP A N 1
ATOM 729 C CA . ASP A 1 96 ? 17.138 -10.352 -20.159 1.00 80.81 96 ASP A CA 1
ATOM 730 C C . ASP A 1 96 ? 16.987 -9.234 -19.108 1.00 80.81 96 ASP A C 1
ATOM 732 O O . ASP A 1 96 ? 16.319 -9.424 -18.090 1.00 80.81 96 ASP A O 1
ATOM 736 N N . VAL A 1 97 ? 17.589 -8.064 -19.349 1.00 81.75 97 VAL A N 1
ATOM 737 C CA . VAL A 1 97 ? 17.651 -6.967 -18.378 1.00 81.75 97 VAL A CA 1
ATOM 738 C C . VAL A 1 97 ? 16.840 -5.771 -18.853 1.00 81.75 97 VAL A C 1
ATOM 740 O O . VAL A 1 97 ? 16.970 -5.332 -19.991 1.00 81.75 97 VAL A O 1
ATOM 743 N N . THR A 1 98 ? 16.027 -5.201 -17.968 1.00 85.94 98 THR A N 1
ATOM 744 C CA . THR A 1 98 ? 15.352 -3.919 -18.216 1.00 85.94 98 THR A CA 1
ATOM 745 C C . THR A 1 98 ? 16.198 -2.771 -17.674 1.00 85.94 98 THR A C 1
ATOM 747 O O . THR A 1 98 ? 16.672 -2.821 -16.537 1.00 85.94 98 THR A O 1
ATOM 750 N N . VAL A 1 99 ? 16.382 -1.719 -18.471 1.00 83.12 99 VAL A N 1
ATOM 751 C CA . VAL A 1 99 ? 17.140 -0.537 -18.048 1.00 83.12 99 VAL A CA 1
ATOM 752 C C . VAL A 1 99 ? 16.220 0.558 -17.524 1.00 83.12 99 VAL A C 1
ATOM 754 O O . VAL A 1 99 ? 15.137 0.769 -18.070 1.00 83.12 99 VAL A O 1
ATOM 757 N N . VAL A 1 100 ? 16.639 1.246 -16.463 1.00 85.00 100 VAL A N 1
ATOM 758 C CA . VAL A 1 100 ? 15.890 2.358 -15.871 1.00 85.00 100 VAL A CA 1
ATOM 759 C C . VAL A 1 100 ? 16.508 3.681 -16.316 1.00 85.00 100 VAL A C 1
ATOM 761 O O . VAL A 1 100 ? 17.702 3.900 -16.121 1.00 85.00 100 VAL A O 1
ATOM 764 N N . LEU A 1 101 ? 15.697 4.551 -16.920 1.00 85.06 101 LEU A N 1
ATOM 765 C CA . LEU A 1 101 ? 16.091 5.882 -17.388 1.00 85.06 101 LEU A CA 1
ATOM 766 C C . LEU A 1 101 ? 15.260 6.964 -16.707 1.00 85.06 101 LEU A C 1
ATOM 768 O O . LEU A 1 101 ? 14.058 6.795 -16.515 1.00 85.06 101 LEU A O 1
ATOM 772 N N . SER A 1 102 ? 15.888 8.096 -16.408 1.00 87.19 102 SER A N 1
ATOM 773 C CA . SER A 1 102 ? 15.217 9.231 -15.780 1.00 87.19 102 SER A CA 1
ATOM 774 C C . SER A 1 102 ? 14.289 9.930 -16.771 1.00 87.19 102 SER A C 1
ATOM 776 O O . SER A 1 102 ? 14.697 10.230 -17.897 1.00 87.19 102 SER A O 1
ATOM 778 N N . ALA A 1 103 ? 13.058 10.219 -16.366 1.00 87.44 103 ALA A N 1
ATOM 779 C CA . ALA A 1 103 ? 12.073 10.944 -17.156 1.00 87.44 103 ALA A CA 1
ATOM 780 C C . ALA A 1 103 ? 11.770 12.314 -16.535 1.00 87.44 103 ALA A C 1
ATOM 782 O O . ALA A 1 103 ? 11.402 12.411 -15.361 1.00 87.44 103 ALA A O 1
ATOM 783 N N . ASP A 1 104 ? 11.864 13.372 -17.347 1.00 87.88 104 ASP A N 1
ATOM 784 C CA . ASP A 1 104 ? 11.399 14.704 -16.956 1.00 87.88 104 ASP A CA 1
ATOM 785 C C . ASP A 1 104 ? 9.860 14.788 -16.969 1.00 87.88 104 ASP A C 1
ATOM 787 O O . ASP A 1 104 ? 9.161 13.946 -17.542 1.00 87.88 104 ASP A O 1
ATOM 791 N N . GLY A 1 105 ? 9.309 15.847 -16.368 1.00 84.75 105 GLY A N 1
ATOM 792 C CA . GLY A 1 105 ? 7.858 16.063 -16.322 1.00 84.75 105 GLY A CA 1
ATOM 793 C C . GLY A 1 105 ? 7.186 16.287 -17.687 1.00 84.75 105 GLY A C 1
ATOM 794 O O . GLY A 1 105 ? 5.964 16.326 -17.768 1.00 84.75 105 GLY A O 1
ATOM 795 N N . ARG A 1 106 ? 7.950 16.420 -18.777 1.00 88.38 106 ARG A N 1
ATOM 796 C CA . ARG A 1 106 ? 7.433 16.541 -20.153 1.00 88.38 106 ARG A CA 1
ATOM 797 C C . ARG A 1 106 ? 7.503 15.215 -20.912 1.00 88.38 106 ARG A C 1
ATOM 799 O O . ARG A 1 106 ? 7.265 15.183 -22.122 1.00 88.38 106 ARG A O 1
ATOM 806 N N . GLY A 1 107 ? 7.868 14.131 -20.230 1.00 84.50 107 GLY A N 1
ATOM 807 C CA . GLY A 1 107 ? 8.016 12.814 -20.831 1.00 84.50 107 GLY A CA 1
ATOM 808 C C . GLY A 1 107 ? 9.249 12.686 -21.727 1.00 84.50 107 GLY A C 1
ATOM 809 O O . GLY A 1 107 ? 9.265 11.871 -22.649 1.00 84.50 107 GLY A O 1
ATOM 810 N N . CYS A 1 108 ? 10.273 13.516 -21.517 1.00 86.56 108 CYS A N 1
ATOM 811 C CA . CYS A 1 108 ? 11.580 13.334 -22.134 1.00 86.56 108 CYS A CA 1
ATOM 812 C C . CYS A 1 108 ? 12.435 12.427 -21.250 1.00 86.56 108 CYS A C 1
ATOM 814 O O . CYS A 1 108 ? 12.627 12.709 -20.069 1.00 86.56 108 CYS A O 1
ATOM 816 N N . LEU A 1 109 ? 13.003 11.380 -21.842 1.00 85.00 109 LEU A N 1
ATOM 817 C CA . LEU A 1 109 ? 14.015 10.569 -21.176 1.00 85.00 109 LEU A CA 1
ATOM 818 C C . LEU A 1 109 ? 15.363 11.289 -21.222 1.00 85.00 109 LEU A C 1
ATOM 820 O O . LEU A 1 109 ? 15.768 11.808 -22.264 1.00 85.00 109 LEU A O 1
ATOM 824 N N . SER A 1 110 ? 16.061 11.296 -20.097 1.00 77.25 110 SER A N 1
ATOM 825 C CA . SER A 1 110 ? 17.438 11.761 -19.972 1.00 77.25 110 SER A CA 1
ATOM 826 C C . SER A 1 110 ? 18.352 10.597 -19.586 1.00 77.25 110 SER A C 1
ATOM 828 O O . SER A 1 110 ? 17.901 9.581 -19.058 1.00 77.25 110 SER A O 1
ATOM 830 N N . GLY A 1 111 ? 19.639 10.720 -19.922 1.00 64.88 111 GLY A N 1
ATOM 831 C CA . GLY A 1 111 ? 20.592 9.615 -19.793 1.00 64.88 111 GLY A CA 1
ATOM 832 C C . GLY A 1 111 ? 20.513 8.615 -20.948 1.00 64.88 111 GLY A C 1
ATOM 833 O O . GLY A 1 111 ? 20.548 7.414 -20.712 1.00 64.88 111 GLY A O 1
ATOM 834 N N . VAL A 1 112 ? 20.380 9.103 -22.193 1.00 56.88 112 VAL A N 1
ATOM 835 C CA . VAL A 1 112 ? 20.344 8.263 -23.404 1.00 56.88 112 VAL A CA 1
ATOM 836 C C . VAL A 1 112 ? 21.510 7.280 -23.394 1.00 56.88 112 VAL A C 1
ATOM 838 O O . VAL A 1 112 ? 22.672 7.672 -23.475 1.00 56.88 112 VAL A O 1
ATOM 841 N N . LEU A 1 113 ? 21.170 5.998 -23.338 1.00 61.28 113 LEU A N 1
ATOM 842 C CA . LEU A 1 113 ? 22.114 4.908 -23.502 1.00 61.28 113 LEU A CA 1
ATOM 843 C C . LEU A 1 113 ? 22.157 4.551 -24.986 1.00 61.28 113 LEU A C 1
ATOM 845 O O . LEU A 1 113 ? 21.123 4.124 -25.510 1.00 61.28 113 LEU A O 1
ATOM 849 N N . PRO A 1 114 ? 23.312 4.671 -25.666 1.00 60.09 114 PRO A N 1
ATOM 850 C CA . PRO A 1 114 ? 23.454 4.259 -27.066 1.00 60.09 114 PRO A CA 1
ATOM 851 C C . PRO A 1 114 ? 22.995 2.813 -27.309 1.00 60.09 114 PRO A C 1
ATOM 853 O O . PRO A 1 114 ? 22.528 2.474 -28.392 1.00 60.09 114 PRO A O 1
ATOM 856 N N . ASP A 1 115 ? 23.079 1.981 -26.268 1.00 66.00 115 ASP A N 1
ATOM 857 C CA . ASP A 1 115 ? 22.810 0.550 -26.307 1.00 66.00 115 ASP A CA 1
ATOM 858 C C . ASP A 1 115 ? 21.472 0.136 -25.661 1.00 66.00 115 ASP A C 1
ATOM 860 O O . ASP A 1 115 ? 21.235 -1.059 -25.505 1.00 66.00 115 ASP A O 1
ATOM 864 N N . ALA A 1 116 ? 20.559 1.061 -25.312 1.00 70.81 116 ALA A N 1
ATOM 865 C CA . ALA A 1 116 ? 19.259 0.702 -24.708 1.00 70.81 116 ALA A CA 1
ATOM 866 C C . ALA A 1 116 ? 18.448 -0.297 -25.558 1.00 70.81 116 ALA A C 1
ATOM 868 O O . ALA A 1 116 ? 17.738 -1.143 -25.018 1.00 70.81 116 ALA A O 1
ATOM 869 N N . GLY A 1 117 ? 18.600 -0.248 -26.887 1.00 72.94 117 GLY A N 1
ATOM 870 C CA . GLY A 1 117 ? 17.986 -1.203 -27.818 1.00 72.94 117 GLY A CA 1
ATOM 871 C C . GLY A 1 117 ? 18.533 -2.635 -27.729 1.00 72.94 117 GLY A C 1
ATOM 872 O O . GLY A 1 117 ? 18.034 -3.517 -28.420 1.00 72.94 117 GLY A O 1
ATOM 873 N N . ARG A 1 118 ? 19.556 -2.885 -26.902 1.00 78.19 118 ARG A N 1
ATOM 874 C CA . ARG A 1 118 ? 20.113 -4.218 -26.621 1.00 78.19 118 ARG A CA 1
ATOM 875 C C . ARG A 1 118 ? 19.595 -4.822 -25.312 1.00 78.19 118 ARG A C 1
ATOM 877 O O . ARG A 1 118 ? 20.034 -5.915 -24.948 1.00 78.19 118 ARG A O 1
ATOM 884 N N . CYS A 1 119 ? 18.712 -4.115 -24.610 1.00 82.19 119 CYS A N 1
ATOM 885 C CA . CYS A 1 119 ? 18.085 -4.538 -23.361 1.00 82.19 119 CYS A CA 1
ATOM 886 C C . CYS A 1 119 ? 16.687 -5.135 -23.606 1.00 82.19 119 CYS A C 1
ATOM 888 O O . CYS A 1 119 ? 16.087 -4.919 -24.656 1.00 82.19 119 CYS A O 1
ATOM 890 N N . ALA A 1 120 ? 16.142 -5.849 -22.618 1.00 85.25 120 ALA A N 1
ATOM 891 C CA . ALA A 1 120 ? 14.783 -6.405 -22.654 1.00 85.25 120 ALA A CA 1
ATOM 892 C C . ALA A 1 120 ? 13.693 -5.326 -22.791 1.00 85.25 120 ALA A C 1
ATOM 894 O O . ALA A 1 120 ? 12.607 -5.579 -23.309 1.00 85.25 120 ALA A O 1
ATOM 895 N N . GLY A 1 121 ? 13.973 -4.126 -22.280 1.00 87.88 121 GLY A N 1
ATOM 896 C CA . GLY A 1 121 ? 13.055 -2.999 -22.296 1.00 87.88 121 GLY A CA 1
ATOM 897 C C . GLY A 1 121 ? 13.578 -1.817 -21.491 1.00 87.88 121 GLY A C 1
ATOM 898 O O . GLY A 1 121 ? 14.660 -1.868 -20.898 1.00 87.88 121 GLY A O 1
ATOM 899 N N . ILE A 1 122 ? 12.776 -0.755 -21.466 1.00 87.69 122 ILE A N 1
ATOM 900 C CA . ILE A 1 122 ? 13.073 0.486 -20.753 1.00 87.69 122 ILE A CA 1
ATOM 901 C C . ILE A 1 122 ? 11.959 0.759 -19.738 1.00 87.69 122 ILE A C 1
ATOM 903 O O . ILE A 1 122 ? 10.765 0.669 -20.050 1.00 87.69 122 ILE A O 1
ATOM 907 N N . ARG A 1 123 ? 12.367 1.105 -18.519 1.00 90.25 123 ARG A N 1
ATOM 908 C CA . ARG A 1 123 ? 11.528 1.652 -17.453 1.00 90.25 123 ARG A CA 1
ATOM 909 C C . ARG A 1 123 ? 11.871 3.129 -17.271 1.00 90.25 123 ARG A C 1
ATOM 911 O O . ARG A 1 123 ? 13.044 3.473 -17.172 1.00 90.25 123 ARG A O 1
ATOM 918 N N . ALA A 1 124 ? 10.864 3.988 -17.208 1.00 91.62 124 ALA A N 1
ATOM 919 C CA . ALA A 1 124 ? 11.051 5.373 -16.793 1.00 91.62 124 ALA A CA 1
ATOM 920 C C . ALA A 1 124 ? 11.078 5.456 -15.260 1.00 91.62 124 ALA A C 1
ATOM 922 O O . ALA A 1 124 ? 10.218 4.861 -14.618 1.00 91.62 124 ALA A O 1
ATOM 923 N N . ALA A 1 125 ? 12.019 6.196 -14.683 1.00 91.25 125 ALA A N 1
ATOM 924 C CA . ALA A 1 125 ? 12.012 6.605 -13.279 1.00 91.25 125 ALA A CA 1
ATOM 925 C C . ALA A 1 125 ? 11.823 8.124 -13.158 1.00 91.25 125 ALA A C 1
ATOM 927 O O . ALA A 1 125 ? 12.144 8.860 -14.093 1.00 91.25 125 ALA A O 1
ATOM 928 N N . GLY A 1 126 ? 11.297 8.602 -12.030 1.00 89.88 126 GLY A N 1
ATOM 929 C CA . GLY A 1 126 ? 11.110 10.035 -11.779 1.00 89.88 126 GLY A CA 1
ATOM 930 C C . GLY A 1 126 ? 9.681 10.504 -12.053 1.00 89.88 126 GLY A C 1
ATOM 931 O O . GLY A 1 126 ? 8.732 9.977 -11.481 1.00 89.88 126 GLY A O 1
ATOM 932 N N . PHE A 1 127 ? 9.510 11.508 -12.916 1.00 91.38 127 PHE A N 1
ATOM 933 C CA . PHE A 1 127 ? 8.203 12.072 -13.297 1.00 91.38 127 PHE A CA 1
ATOM 934 C C . PHE A 1 127 ? 7.423 12.829 -12.195 1.00 91.38 127 PHE A C 1
ATOM 936 O O . PHE A 1 127 ? 6.267 13.196 -12.404 1.00 91.38 127 PHE A O 1
ATOM 943 N N . ALA A 1 128 ? 8.036 13.153 -11.052 1.00 88.19 128 ALA A N 1
ATOM 944 C CA . ALA A 1 128 ? 7.357 13.861 -9.957 1.00 88.19 128 ALA A CA 1
ATOM 945 C C . ALA A 1 128 ? 6.706 15.195 -10.394 1.00 88.19 128 ALA A C 1
ATOM 947 O O . ALA A 1 128 ? 5.600 15.529 -9.969 1.00 88.19 128 ALA A O 1
ATOM 948 N N . ASP A 1 129 ? 7.368 15.943 -11.282 1.00 87.50 129 ASP A N 1
ATOM 949 C CA . ASP A 1 129 ? 6.860 17.197 -11.855 1.00 87.50 129 ASP A CA 1
ATOM 950 C C . ASP A 1 129 ? 5.796 17.007 -12.943 1.00 87.50 129 ASP A C 1
ATOM 952 O O . ASP A 1 129 ? 5.022 17.925 -13.214 1.00 87.50 129 ASP A O 1
ATOM 956 N N . GLY A 1 130 ? 5.750 15.838 -13.586 1.00 89.31 130 GLY A N 1
ATOM 957 C CA . GLY A 1 130 ? 4.914 15.622 -14.767 1.00 89.31 130 GLY A CA 1
ATOM 958 C C . GLY A 1 130 ? 3.425 15.658 -14.462 1.00 89.31 130 GLY A C 1
ATOM 959 O O . GLY A 1 130 ? 2.647 16.202 -15.242 1.00 89.31 130 GLY A O 1
ATOM 960 N N . MET A 1 131 ? 3.041 15.188 -13.274 1.00 93.38 131 MET A N 1
ATOM 961 C CA . MET A 1 131 ? 1.655 15.220 -12.803 1.00 93.38 131 MET A CA 1
ATOM 962 C C . MET A 1 131 ? 1.095 16.631 -12.600 1.00 93.38 131 MET A C 1
ATOM 964 O O . MET A 1 131 ? -0.119 16.806 -12.626 1.00 93.38 131 MET A O 1
ATOM 968 N N . ALA A 1 132 ? 1.952 17.637 -12.403 1.00 88.56 132 ALA A N 1
ATOM 969 C CA . ALA A 1 132 ? 1.525 19.031 -12.279 1.00 88.56 132 ALA A CA 1
ATOM 970 C C . ALA A 1 132 ? 1.325 19.726 -13.643 1.00 88.56 132 ALA A C 1
ATOM 972 O O . ALA A 1 132 ? 0.832 20.853 -13.684 1.00 88.56 132 ALA A O 1
ATOM 973 N N . GLY A 1 133 ? 1.731 19.085 -14.744 1.00 89.94 133 GLY A N 1
ATOM 974 C CA . GLY A 1 133 ? 1.590 19.586 -16.110 1.00 89.94 133 GLY A CA 1
ATOM 975 C C . GLY A 1 133 ? 0.583 18.783 -16.938 1.00 89.94 133 GLY A C 1
ATOM 976 O O . GLY A 1 133 ? -0.339 18.164 -16.412 1.00 89.94 133 GLY A O 1
ATOM 977 N N . ASP A 1 134 ? 0.774 18.776 -18.260 1.00 94.06 134 ASP A N 1
ATOM 978 C CA . ASP A 1 134 ? 0.012 17.920 -19.179 1.00 94.06 134 ASP A CA 1
ATOM 979 C C . ASP A 1 134 ? 0.560 16.483 -19.148 1.00 94.06 134 ASP A C 1
ATOM 981 O O . ASP A 1 134 ? 1.284 16.030 -20.044 1.00 94.06 134 ASP A O 1
ATOM 985 N N . TYR A 1 135 ? 0.250 15.774 -18.060 1.00 95.06 135 TYR A N 1
ATOM 986 C CA . TYR A 1 135 ? 0.717 14.405 -17.846 1.00 95.06 135 TYR A CA 1
ATOM 987 C C . TYR A 1 135 ? 0.196 13.442 -18.919 1.00 95.06 135 TYR A C 1
ATOM 989 O O . TYR A 1 135 ? 0.887 12.485 -19.256 1.00 95.06 135 TYR A O 1
ATOM 997 N N . ALA A 1 136 ? -0.977 13.706 -19.504 1.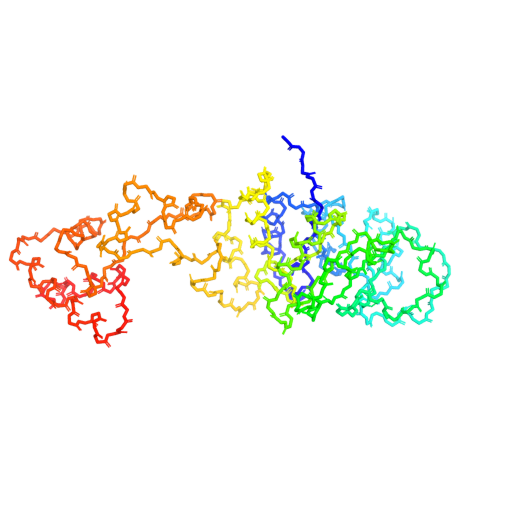00 95.00 136 ALA A N 1
ATOM 998 C CA . ALA A 1 136 ? -1.553 12.873 -20.554 1.00 95.00 136 ALA A CA 1
ATOM 999 C C . ALA A 1 136 ? -0.698 12.915 -21.830 1.00 95.00 136 ALA A C 1
ATOM 1001 O O . ALA A 1 136 ? -0.333 11.864 -22.367 1.00 95.00 136 ALA A O 1
ATOM 1002 N N . ALA A 1 137 ? -0.311 14.111 -22.286 1.00 94.81 137 ALA A N 1
ATOM 1003 C CA . ALA A 1 137 ? 0.598 14.258 -23.421 1.00 94.81 137 ALA A CA 1
ATOM 1004 C C . ALA A 1 137 ? 1.994 13.690 -23.114 1.00 94.81 137 ALA A C 1
ATOM 1006 O O . ALA A 1 137 ? 2.591 13.002 -23.950 1.00 94.81 137 ALA A O 1
ATOM 1007 N N . ALA A 1 138 ? 2.504 13.928 -21.903 1.00 94.88 138 ALA A N 1
ATOM 1008 C CA . ALA A 1 138 ? 3.795 13.402 -21.473 1.00 94.88 138 ALA A CA 1
ATOM 1009 C C . ALA A 1 138 ? 3.810 11.860 -21.427 1.00 94.88 138 ALA A C 1
ATOM 1011 O O . ALA A 1 138 ? 4.764 11.239 -21.901 1.00 94.88 138 ALA A O 1
ATOM 1012 N N . PHE A 1 139 ? 2.739 11.224 -20.946 1.00 95.62 139 PHE A N 1
ATOM 1013 C CA . PHE A 1 139 ? 2.577 9.771 -20.976 1.00 95.62 139 PHE A CA 1
ATOM 1014 C C . PHE A 1 139 ? 2.437 9.229 -22.391 1.00 95.62 139 PHE A C 1
ATOM 1016 O O . PHE A 1 139 ? 3.090 8.239 -22.713 1.00 95.62 139 PHE A O 1
ATOM 1023 N N . ALA A 1 140 ? 1.655 9.876 -23.260 1.00 93.88 140 ALA A N 1
ATOM 1024 C CA . ALA A 1 140 ? 1.551 9.471 -24.660 1.00 93.88 140 ALA A CA 1
ATOM 1025 C C . ALA A 1 140 ? 2.930 9.441 -25.340 1.00 93.88 140 ALA A C 1
ATOM 1027 O O . ALA A 1 140 ? 3.242 8.496 -26.061 1.00 93.88 140 ALA A O 1
ATOM 1028 N N . LYS A 1 141 ? 3.782 10.430 -25.044 1.00 92.94 141 LYS A N 1
ATOM 1029 C CA . LYS A 1 141 ? 5.169 10.475 -25.513 1.00 92.94 141 LYS A CA 1
ATOM 1030 C C . LYS A 1 141 ? 6.034 9.366 -24.905 1.00 92.94 141 LYS A C 1
ATOM 1032 O O . LYS A 1 141 ? 6.723 8.668 -25.644 1.00 92.94 141 LYS A O 1
ATOM 1037 N N . LEU A 1 142 ? 5.997 9.186 -23.582 1.00 92.00 142 LEU A N 1
ATOM 1038 C CA . LEU A 1 142 ? 6.794 8.168 -22.886 1.00 92.00 142 LEU A CA 1
ATOM 1039 C C . LEU A 1 142 ? 6.456 6.751 -23.351 1.00 92.00 142 LEU A C 1
ATOM 1041 O O . LEU A 1 142 ? 7.364 5.963 -23.610 1.00 92.00 142 LEU A O 1
ATOM 1045 N N . ARG A 1 143 ? 5.169 6.431 -23.515 1.00 92.88 143 ARG A N 1
ATOM 1046 C CA . ARG A 1 143 ? 4.686 5.093 -23.899 1.00 92.88 143 ARG A CA 1
ATOM 1047 C C . ARG A 1 143 ? 5.199 4.603 -25.253 1.00 92.88 143 ARG A C 1
ATOM 1049 O O . ARG A 1 143 ? 5.169 3.404 -25.500 1.00 92.88 143 ARG A O 1
ATOM 1056 N N . VAL A 1 144 ? 5.693 5.495 -26.115 1.00 89.25 144 VAL A N 1
ATOM 1057 C CA . VAL A 1 144 ? 6.366 5.103 -27.366 1.00 89.25 144 VAL A CA 1
ATOM 1058 C C . VAL A 1 144 ? 7.689 4.378 -27.088 1.00 89.25 144 VAL A C 1
ATOM 1060 O O . VAL A 1 144 ? 8.101 3.534 -27.879 1.00 89.25 144 VAL A O 1
ATOM 1063 N N . ALA A 1 145 ? 8.357 4.695 -25.975 1.00 85.50 145 ALA A N 1
ATOM 1064 C CA . ALA A 1 145 ? 9.706 4.227 -25.664 1.00 85.50 145 ALA A CA 1
ATOM 1065 C C . ALA A 1 145 ? 9.799 3.351 -24.405 1.00 85.50 145 ALA A C 1
ATOM 1067 O O . ALA A 1 145 ? 10.732 2.556 -24.298 1.00 85.50 145 ALA A O 1
ATOM 1068 N N . VAL A 1 146 ? 8.876 3.488 -23.445 1.00 88.56 146 VAL A N 1
ATOM 1069 C CA . VAL A 1 146 ? 8.935 2.766 -22.164 1.00 88.56 146 VAL A CA 1
ATOM 1070 C C . VAL A 1 146 ? 7.690 1.925 -21.915 1.00 88.56 146 VAL A C 1
ATOM 1072 O O . VAL A 1 146 ? 6.566 2.339 -22.190 1.00 88.56 146 VAL A O 1
ATOM 1075 N N . GLY A 1 147 ? 7.900 0.738 -21.343 1.00 85.50 147 GLY A N 1
ATOM 1076 C CA . GLY A 1 147 ? 6.818 -0.174 -20.963 1.00 85.50 147 GLY A CA 1
ATOM 1077 C C . GLY A 1 147 ? 6.369 -0.021 -19.509 1.00 85.50 147 GLY A C 1
ATOM 1078 O O . GLY A 1 147 ? 5.292 -0.493 -19.143 1.00 85.50 147 GLY A O 1
ATOM 1079 N N . SER A 1 148 ? 7.181 0.624 -18.665 1.00 92.81 148 SER A N 1
ATOM 1080 C CA . SER A 1 148 ? 6.916 0.721 -17.229 1.00 92.81 148 SER A CA 1
ATOM 1081 C C . SER A 1 148 ? 7.404 2.019 -16.593 1.00 92.81 148 SER A C 1
ATOM 1083 O O . SER A 1 148 ? 8.287 2.678 -17.145 1.00 92.81 148 SER A O 1
ATOM 1085 N N . LEU A 1 149 ? 6.832 2.354 -15.433 1.00 95.12 149 LEU A N 1
ATOM 1086 C CA . LEU A 1 149 ? 7.116 3.571 -14.667 1.00 95.12 149 LEU A CA 1
ATOM 1087 C C . LEU A 1 149 ? 7.474 3.246 -13.198 1.00 95.12 149 LEU A C 1
ATOM 1089 O O . LEU A 1 149 ? 6.782 2.467 -12.549 1.00 95.12 149 LEU A O 1
ATOM 1093 N N . ASP A 1 150 ? 8.538 3.851 -12.673 1.00 94.75 150 ASP A N 1
ATOM 1094 C CA . ASP A 1 150 ? 8.897 3.927 -11.245 1.00 94.75 150 ASP A CA 1
ATOM 1095 C C . ASP A 1 150 ? 8.809 5.399 -10.819 1.00 94.75 150 ASP A C 1
ATOM 1097 O O . ASP A 1 150 ? 9.766 6.165 -10.951 1.00 94.75 150 ASP A O 1
ATOM 1101 N N . ALA A 1 151 ? 7.608 5.831 -10.433 1.00 95.12 151 ALA A N 1
ATOM 1102 C CA . ALA A 1 151 ? 7.348 7.235 -10.142 1.00 95.12 151 ALA A CA 1
ATOM 1103 C C . ALA A 1 151 ? 7.994 7.669 -8.815 1.00 95.12 151 ALA A C 1
ATOM 1105 O O . ALA A 1 151 ? 7.825 7.007 -7.788 1.00 95.12 151 ALA A O 1
ATOM 1106 N N . GLU A 1 152 ? 8.673 8.816 -8.828 1.00 93.69 152 GLU A N 1
ATOM 1107 C CA . GLU A 1 152 ? 9.284 9.424 -7.644 1.00 93.69 152 GLU A CA 1
ATOM 1108 C C . GLU A 1 152 ? 8.267 10.270 -6.867 1.00 93.69 152 GLU A C 1
ATOM 1110 O O . GLU A 1 152 ? 7.514 11.063 -7.437 1.00 93.69 152 GLU A O 1
ATOM 1115 N N . ASP A 1 153 ? 8.263 10.133 -5.541 1.00 94.75 153 ASP A N 1
ATOM 1116 C CA . ASP A 1 153 ? 7.280 10.768 -4.661 1.00 94.75 153 ASP A CA 1
ATOM 1117 C C . ASP A 1 153 ? 7.740 12.098 -4.039 1.00 94.75 153 ASP A C 1
ATOM 1119 O O . ASP A 1 153 ? 7.154 12.570 -3.067 1.00 94.75 153 ASP A O 1
ATOM 1123 N N . SER A 1 154 ? 8.752 12.769 -4.601 1.00 93.56 154 SER A N 1
ATOM 1124 C CA . SER A 1 154 ? 9.237 14.071 -4.097 1.00 93.56 154 SER A CA 1
ATOM 1125 C C . SER A 1 154 ? 8.201 15.202 -4.164 1.00 93.56 154 SER A C 1
ATOM 1127 O O . SER A 1 154 ? 8.387 16.254 -3.549 1.00 93.56 154 SER A O 1
ATOM 1129 N N . ARG A 1 155 ? 7.084 14.984 -4.871 1.00 92.56 155 ARG A N 1
ATOM 1130 C CA . ARG A 1 155 ? 5.912 15.873 -4.916 1.00 92.56 155 ARG A CA 1
ATOM 1131 C C . ARG A 1 155 ? 4.642 15.271 -4.309 1.00 92.56 155 ARG A C 1
ATOM 1133 O O . ARG A 1 155 ? 3.596 15.899 -4.419 1.00 92.56 155 ARG A O 1
ATOM 1140 N N . HIS A 1 156 ? 4.717 14.102 -3.666 1.00 94.38 156 HIS A N 1
ATOM 1141 C CA . HIS A 1 156 ? 3.560 13.373 -3.117 1.00 94.38 156 HIS A CA 1
ATOM 1142 C C . HIS A 1 156 ? 2.509 12.979 -4.171 1.00 94.38 156 HIS A C 1
ATOM 1144 O O . HIS A 1 156 ? 1.310 12.929 -3.892 1.00 94.38 156 HIS A O 1
ATOM 1150 N N . LEU A 1 157 ? 2.960 12.746 -5.407 1.00 95.94 157 LEU A N 1
ATOM 1151 C CA . LEU A 1 157 ? 2.121 12.438 -6.567 1.00 95.94 157 LEU A CA 1
ATOM 1152 C C . LEU A 1 157 ? 2.464 11.085 -7.203 1.00 95.94 157 LEU A C 1
ATOM 1154 O O . LEU A 1 157 ? 1.865 10.739 -8.219 1.00 95.94 157 LEU A O 1
ATOM 1158 N N . ALA A 1 158 ? 3.379 10.292 -6.636 1.00 97.00 158 ALA A N 1
ATOM 1159 C CA . ALA A 1 158 ? 3.837 9.057 -7.274 1.00 97.00 158 ALA A CA 1
ATOM 1160 C C . ALA A 1 158 ? 2.730 8.005 -7.395 1.00 97.00 158 ALA A C 1
ATOM 1162 O O . ALA A 1 158 ? 2.620 7.338 -8.426 1.00 97.00 158 ALA A O 1
ATOM 1163 N N . THR A 1 159 ? 1.875 7.871 -6.375 1.00 97.44 159 THR A N 1
ATOM 1164 C CA . THR A 1 159 ? 0.716 6.962 -6.422 1.00 97.44 159 THR A CA 1
ATOM 1165 C C . THR A 1 159 ? -0.255 7.368 -7.530 1.00 97.44 159 THR A C 1
ATOM 1167 O O . THR A 1 159 ? -0.708 6.511 -8.287 1.00 97.44 159 THR A O 1
ATOM 1170 N N . ALA A 1 160 ? -0.534 8.670 -7.666 1.00 96.69 160 ALA A N 1
ATOM 1171 C CA . ALA A 1 160 ? -1.394 9.190 -8.726 1.00 96.69 160 ALA A CA 1
ATOM 1172 C C . ALA A 1 160 ? -0.761 8.976 -10.108 1.00 96.69 160 ALA A C 1
ATOM 1174 O O . ALA A 1 160 ? -1.414 8.438 -10.994 1.00 96.69 160 ALA A O 1
ATOM 1175 N N . ALA A 1 161 ? 0.527 9.297 -10.268 1.00 97.25 161 ALA A N 1
ATOM 1176 C CA . ALA A 1 161 ? 1.273 9.071 -11.505 1.00 97.25 161 ALA A CA 1
ATOM 1177 C C . ALA A 1 161 ? 1.261 7.601 -11.932 1.00 97.25 161 ALA A C 1
ATOM 1179 O O . ALA A 1 161 ? 1.039 7.293 -13.098 1.00 97.25 161 ALA A O 1
ATOM 1180 N N . SER A 1 162 ? 1.467 6.688 -10.982 1.00 97.88 162 SER A N 1
ATOM 1181 C CA . SER A 1 162 ? 1.489 5.249 -11.248 1.00 97.88 162 SER A CA 1
ATOM 1182 C C . SER A 1 162 ? 0.110 4.722 -11.635 1.00 97.88 162 SER A C 1
ATOM 1184 O O . SER A 1 162 ? -0.002 3.927 -12.565 1.00 97.88 162 SER A O 1
ATOM 1186 N N . LEU A 1 163 ? -0.949 5.178 -10.959 1.00 97.25 163 LEU A N 1
ATOM 1187 C CA . LEU A 1 163 ? -2.318 4.813 -11.311 1.00 97.25 163 LEU A CA 1
ATOM 1188 C C . LEU A 1 163 ? -2.688 5.336 -12.704 1.00 97.25 163 LEU A C 1
ATOM 1190 O O . LEU A 1 163 ? -3.132 4.559 -13.545 1.00 97.25 163 LEU A O 1
ATOM 1194 N N . GLU A 1 164 ? -2.451 6.621 -12.973 1.00 96.62 164 GLU A N 1
ATOM 1195 C CA . GLU A 1 164 ? -2.747 7.238 -14.269 1.00 96.62 164 GLU A CA 1
ATOM 1196 C C . GLU A 1 164 ? -1.920 6.624 -15.403 1.00 96.62 164 GLU A C 1
ATOM 1198 O O . GLU A 1 164 ? -2.432 6.427 -16.501 1.00 96.62 164 GLU A O 1
ATOM 1203 N N . TRP A 1 165 ? -0.668 6.235 -15.147 1.00 97.12 165 TRP A N 1
ATOM 1204 C CA . TRP A 1 165 ? 0.149 5.505 -16.117 1.00 97.12 165 TRP A CA 1
ATOM 1205 C C . TRP A 1 165 ? -0.513 4.192 -16.542 1.00 97.12 165 TRP A C 1
ATOM 1207 O O . TRP A 1 165 ? -0.626 3.912 -17.738 1.00 97.12 165 TRP A O 1
ATOM 1217 N N . LEU A 1 166 ? -0.983 3.398 -15.575 1.00 96.38 166 LEU A N 1
ATOM 1218 C CA . LEU A 1 166 ? -1.684 2.141 -15.838 1.00 96.38 166 LEU A CA 1
ATOM 1219 C C . LEU A 1 166 ? -3.006 2.378 -16.583 1.00 96.38 166 LEU A C 1
ATOM 1221 O O . LEU A 1 166 ? -3.288 1.698 -17.571 1.00 96.38 166 LEU A O 1
ATOM 1225 N N . LEU A 1 167 ? -3.798 3.366 -16.155 1.00 94.50 167 LEU A N 1
ATOM 1226 C CA . LEU A 1 167 ? -5.071 3.724 -16.794 1.00 94.50 167 LEU A CA 1
ATOM 1227 C C . LEU A 1 167 ? -4.886 4.241 -18.225 1.00 94.50 167 LEU A C 1
ATOM 1229 O O . LEU A 1 167 ? -5.687 3.925 -19.104 1.00 94.50 167 LEU A O 1
ATOM 1233 N N . ALA A 1 168 ? -3.795 4.960 -18.490 1.00 93.88 168 ALA A N 1
ATOM 1234 C CA . ALA A 1 168 ? -3.413 5.411 -19.822 1.00 93.88 168 ALA A CA 1
ATOM 1235 C C . ALA A 1 168 ? -2.898 4.273 -20.726 1.00 93.88 168 ALA A C 1
ATOM 1237 O O . ALA A 1 168 ? -2.514 4.530 -21.868 1.00 93.88 168 ALA A O 1
ATOM 1238 N N . GLY A 1 169 ? -2.877 3.020 -20.255 1.00 91.94 169 GLY A N 1
ATOM 1239 C CA . GLY A 1 169 ? -2.413 1.854 -21.007 1.00 91.94 169 GLY A CA 1
ATOM 1240 C C . GLY A 1 169 ? -0.898 1.653 -20.959 1.00 91.94 169 GLY A C 1
ATOM 1241 O O . GLY A 1 169 ? -0.318 1.102 -21.900 1.00 91.94 169 GLY A O 1
ATOM 1242 N N . GLY A 1 170 ? -0.237 2.162 -19.920 1.00 92.56 170 GLY A N 1
ATOM 1243 C CA . GLY A 1 170 ? 1.112 1.764 -19.538 1.00 92.56 170 GLY A CA 1
ATOM 1244 C C . GLY A 1 170 ? 1.133 0.322 -19.019 1.00 92.56 170 GLY A C 1
ATOM 1245 O O . GLY A 1 170 ? 0.172 -0.139 -18.408 1.00 92.56 170 GLY A O 1
ATOM 1246 N N . GLY A 1 171 ? 2.212 -0.415 -19.294 1.00 89.12 171 GLY A N 1
ATOM 1247 C CA . GLY A 1 171 ? 2.246 -1.867 -19.078 1.00 89.12 171 GLY A CA 1
ATOM 1248 C C . GLY A 1 171 ? 2.464 -2.289 -17.624 1.00 89.12 171 GLY A C 1
ATOM 1249 O O . GLY A 1 171 ? 1.807 -3.211 -17.145 1.00 89.12 171 GLY A O 1
ATOM 1250 N N . ALA A 1 172 ? 3.394 -1.635 -16.924 1.00 94.38 172 ALA A N 1
ATOM 1251 C CA . ALA A 1 172 ? 3.726 -1.979 -15.542 1.00 94.38 172 ALA A CA 1
ATOM 1252 C C . ALA A 1 172 ? 4.152 -0.770 -14.703 1.00 94.38 172 ALA A C 1
ATOM 1254 O O . ALA A 1 172 ? 4.565 0.258 -15.247 1.00 94.38 172 ALA A O 1
ATOM 1255 N N . VAL A 1 173 ? 4.128 -0.928 -13.380 1.00 96.94 173 VAL A N 1
ATOM 1256 C CA . VAL A 1 173 ? 4.681 0.045 -12.429 1.00 96.94 173 VAL A CA 1
ATOM 1257 C C . VAL A 1 173 ? 5.494 -0.621 -11.324 1.00 96.94 173 VAL A C 1
ATOM 1259 O O . VAL A 1 173 ? 5.277 -1.789 -10.989 1.00 96.94 173 VAL A O 1
ATOM 1262 N N . SER A 1 174 ? 6.427 0.142 -10.760 1.00 95.75 174 SER A N 1
ATOM 1263 C CA . SER A 1 174 ? 7.099 -0.178 -9.501 1.00 95.75 174 SER A CA 1
ATOM 1264 C C . SER A 1 174 ? 6.495 0.658 -8.374 1.00 95.75 174 SER A C 1
ATOM 1266 O O . SER A 1 174 ? 6.235 1.848 -8.546 1.00 95.75 174 SER A O 1
ATOM 1268 N N . ALA A 1 175 ? 6.252 0.037 -7.226 1.00 97.69 175 ALA A N 1
ATOM 1269 C CA . ALA A 1 175 ? 5.749 0.691 -6.024 1.00 97.69 175 ALA A CA 1
ATOM 1270 C C . ALA A 1 175 ?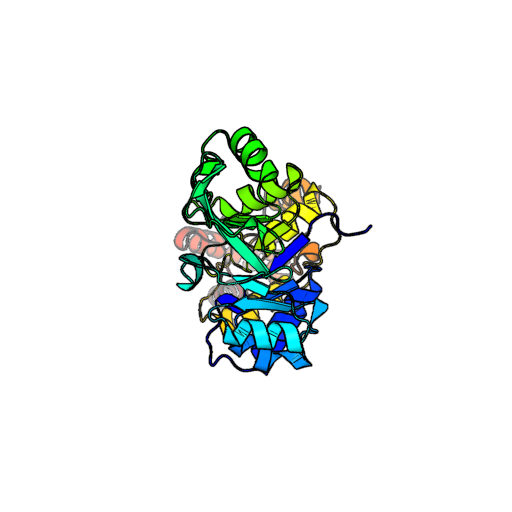 6.418 0.085 -4.788 1.00 97.69 175 ALA A C 1
ATOM 1272 O O . ALA A 1 175 ? 7.070 -0.951 -4.869 1.00 97.69 175 ALA A O 1
ATOM 1273 N N . SER A 1 176 ? 6.267 0.701 -3.625 1.00 97.12 176 SER A N 1
ATOM 1274 C CA . SER A 1 176 ? 6.740 0.125 -2.367 1.00 97.12 176 SER A CA 1
ATOM 1275 C C . SER A 1 176 ? 5.747 0.396 -1.252 1.00 97.12 176 SER A C 1
ATOM 1277 O O . SER A 1 176 ? 5.074 1.428 -1.220 1.00 97.12 176 SER A O 1
ATOM 1279 N N . PHE A 1 177 ? 5.625 -0.539 -0.320 1.00 97.31 177 PHE A N 1
ATOM 1280 C CA . PHE A 1 177 ? 4.755 -0.371 0.833 1.00 97.31 177 PHE A CA 1
ATOM 1281 C C . PHE A 1 177 ? 5.153 0.882 1.624 1.00 97.31 177 PHE A C 1
ATOM 1283 O O . PHE A 1 177 ? 6.334 1.118 1.900 1.00 97.31 177 PHE A O 1
ATOM 1290 N N . GLY A 1 178 ? 4.167 1.714 1.953 1.00 94.62 178 GLY A N 1
ATOM 1291 C CA . GLY A 1 178 ? 4.369 2.994 2.625 1.00 94.62 178 GLY A CA 1
ATOM 1292 C C . GLY A 1 178 ? 5.182 4.018 1.824 1.00 94.62 178 GLY A C 1
ATOM 1293 O O . GLY A 1 178 ? 5.639 4.996 2.413 1.00 94.62 178 GLY A O 1
ATOM 1294 N N . GLY A 1 179 ? 5.418 3.792 0.525 1.00 94.62 179 GLY A N 1
ATOM 1295 C CA . GLY A 1 179 ? 6.244 4.658 -0.325 1.00 94.62 179 GLY A CA 1
ATOM 1296 C C . GLY A 1 179 ? 7.740 4.621 0.013 1.00 94.62 179 GLY A C 1
ATOM 1297 O O . GLY A 1 179 ? 8.479 5.569 -0.268 1.00 94.62 179 GLY A O 1
ATOM 1298 N N . ALA A 1 180 ? 8.217 3.542 0.648 1.00 93.06 180 ALA A N 1
ATOM 1299 C CA . ALA A 1 180 ? 9.621 3.372 1.011 1.00 93.06 180 ALA A CA 1
ATOM 1300 C C . ALA A 1 180 ? 10.583 3.608 -0.170 1.00 93.06 180 ALA A C 1
ATOM 1302 O O . ALA A 1 180 ? 10.408 3.090 -1.277 1.00 93.06 180 ALA A O 1
ATOM 1303 N N . GLY A 1 181 ? 11.634 4.388 0.081 1.00 90.50 181 GLY A N 1
ATOM 1304 C CA . GLY A 1 181 ? 12.589 4.777 -0.956 1.00 90.50 181 GLY A CA 1
ATOM 1305 C C . GLY A 1 181 ? 12.068 5.848 -1.921 1.00 90.50 181 GLY A C 1
ATOM 1306 O O . GLY A 1 181 ? 12.652 5.991 -2.986 1.00 90.50 181 GLY A O 1
ATOM 1307 N N . GLY A 1 182 ? 11.002 6.578 -1.561 1.00 92.88 182 GLY A N 1
ATOM 1308 C CA . GLY A 1 182 ? 10.488 7.708 -2.343 1.00 92.88 182 GLY A CA 1
ATOM 1309 C C . GLY A 1 182 ? 9.687 7.289 -3.572 1.00 92.88 182 GLY A C 1
ATOM 1310 O O . GLY A 1 182 ? 9.794 7.940 -4.604 1.00 92.88 182 GLY A O 1
ATOM 1311 N N . ARG A 1 183 ? 8.926 6.194 -3.472 1.00 94.56 183 ARG A N 1
ATOM 1312 C CA . ARG A 1 183 ? 8.121 5.628 -4.567 1.00 94.56 183 ARG A CA 1
ATOM 1313 C C . ARG A 1 183 ? 6.629 5.775 -4.307 1.00 94.56 183 ARG A C 1
ATOM 1315 O O . ARG A 1 183 ? 6.209 6.120 -3.204 1.00 94.56 183 ARG A O 1
ATOM 1322 N N . ALA A 1 184 ? 5.828 5.418 -5.307 1.00 97.38 184 ALA A N 1
ATOM 1323 C CA . ALA A 1 184 ? 4.398 5.199 -5.139 1.00 97.38 184 ALA A CA 1
ATOM 1324 C C . ALA A 1 184 ? 4.107 4.227 -3.984 1.00 97.38 184 ALA A C 1
ATOM 1326 O O . ALA A 1 184 ? 4.742 3.176 -3.865 1.00 97.38 184 ALA A O 1
ATOM 1327 N N . ALA A 1 185 ? 3.120 4.565 -3.154 1.00 97.75 185 ALA A N 1
ATOM 1328 C CA . ALA A 1 185 ? 2.716 3.728 -2.033 1.00 97.75 185 ALA A CA 1
ATOM 1329 C C . ALA A 1 185 ? 1.915 2.517 -2.536 1.00 97.75 185 ALA A C 1
ATOM 1331 O O . ALA A 1 185 ? 0.797 2.669 -3.041 1.00 97.75 185 ALA A O 1
ATOM 1332 N N . LEU A 1 186 ? 2.476 1.313 -2.385 1.00 98.31 186 LEU A N 1
ATOM 1333 C CA . LEU A 1 186 ? 1.904 0.069 -2.905 1.00 98.31 186 LEU A CA 1
ATOM 1334 C C . LEU A 1 186 ? 0.471 -0.141 -2.411 1.00 98.31 186 LEU A C 1
ATOM 1336 O O . LEU A 1 186 ? -0.431 -0.365 -3.209 1.00 98.31 186 LEU A O 1
ATOM 1340 N N . GLU A 1 187 ? 0.237 -0.039 -1.106 1.00 97.81 187 GLU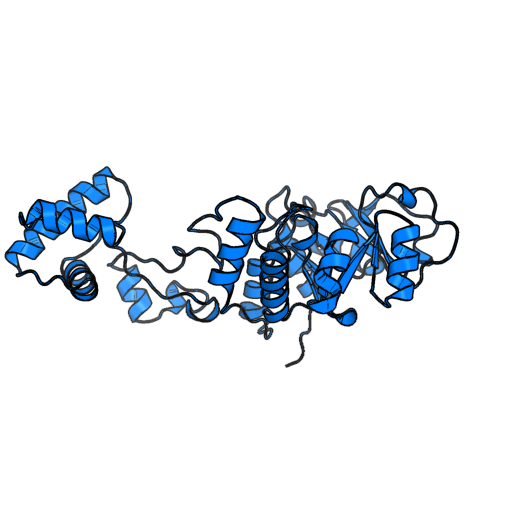 A N 1
ATOM 1341 C CA . GLU A 1 187 ? -1.073 -0.275 -0.501 1.00 97.81 187 GLU A CA 1
ATOM 1342 C C . GLU A 1 187 ? -2.157 0.656 -1.060 1.00 97.81 187 GLU A C 1
ATOM 1344 O O . GLU A 1 187 ? -3.302 0.240 -1.230 1.00 97.81 187 GLU A O 1
ATOM 1349 N N . GLN A 1 188 ? -1.792 1.898 -1.385 1.00 98.06 188 GLN A N 1
ATOM 1350 C CA . GLN A 1 188 ? -2.711 2.890 -1.936 1.00 98.06 188 GLN A CA 1
ATOM 1351 C C . GLN A 1 188 ? -3.011 2.592 -3.402 1.00 98.06 188 GLN A C 1
ATOM 1353 O O . GLN A 1 188 ? -4.170 2.634 -3.810 1.00 98.06 188 GLN A O 1
ATOM 1358 N N . LEU A 1 189 ? -1.981 2.234 -4.173 1.00 98.25 189 LEU A N 1
ATOM 1359 C CA . LEU A 1 189 ? -2.122 1.834 -5.568 1.00 98.25 189 LEU A CA 1
ATOM 1360 C C . LEU A 1 189 ? -3.005 0.584 -5.705 1.00 98.25 189 LEU A C 1
ATOM 1362 O O . LEU A 1 189 ? -3.955 0.583 -6.487 1.00 98.25 189 LEU A O 1
ATOM 1366 N N . LEU A 1 190 ? -2.741 -0.460 -4.913 1.00 97.94 190 LEU A N 1
ATOM 1367 C CA . LEU A 1 190 ? -3.530 -1.693 -4.940 1.00 97.94 190 LEU A CA 1
ATOM 1368 C C . LEU A 1 190 ? -4.984 -1.447 -4.511 1.00 97.94 190 LEU A C 1
ATOM 1370 O O . LEU A 1 190 ? -5.899 -1.988 -5.133 1.00 97.94 190 LEU A O 1
ATOM 1374 N N . ALA A 1 191 ? -5.212 -0.608 -3.493 1.00 97.50 191 ALA A N 1
ATOM 1375 C CA . ALA A 1 191 ? -6.557 -0.206 -3.084 1.00 97.50 191 ALA A CA 1
ATOM 1376 C C . ALA A 1 191 ? -7.294 0.536 -4.203 1.00 97.50 191 ALA A C 1
ATOM 1378 O O . ALA A 1 191 ? -8.426 0.175 -4.524 1.00 97.50 191 ALA A O 1
ATOM 1379 N N . ALA A 1 192 ? -6.652 1.512 -4.847 1.00 96.69 192 ALA A N 1
ATOM 1380 C CA . ALA A 1 192 ? -7.249 2.247 -5.956 1.00 96.69 192 ALA A CA 1
ATOM 1381 C C . ALA A 1 192 ? -7.620 1.316 -7.122 1.00 96.69 192 ALA A C 1
ATOM 1383 O O . ALA A 1 192 ? -8.747 1.363 -7.611 1.00 96.69 192 ALA A O 1
ATOM 1384 N N . LEU A 1 193 ? -6.727 0.407 -7.521 1.00 96.06 193 LEU A N 1
ATOM 1385 C CA . LEU A 1 193 ? -6.996 -0.561 -8.589 1.00 96.06 193 LEU A CA 1
ATOM 1386 C C . LEU A 1 193 ? -8.094 -1.566 -8.218 1.00 96.06 193 LEU A C 1
ATOM 1388 O O . LEU A 1 193 ? -8.895 -1.948 -9.072 1.00 96.06 193 LEU A O 1
ATOM 1392 N N . ARG A 1 194 ? -8.179 -1.980 -6.951 1.00 94.94 194 ARG A N 1
ATOM 1393 C CA . ARG A 1 194 ? -9.273 -2.832 -6.469 1.00 94.94 194 ARG A CA 1
ATOM 1394 C C . ARG A 1 194 ? -10.614 -2.099 -6.504 1.00 94.94 194 ARG A C 1
ATOM 1396 O O . ARG A 1 194 ? -11.594 -2.660 -6.978 1.00 94.94 194 ARG A O 1
ATOM 1403 N N . ILE A 1 195 ? -10.665 -0.857 -6.027 1.00 92.25 195 ILE A N 1
ATOM 1404 C CA . ILE A 1 195 ? -11.915 -0.097 -5.868 1.00 92.25 195 ILE A CA 1
ATOM 1405 C C . ILE A 1 195 ? -12.416 0.441 -7.210 1.00 92.25 195 ILE A C 1
ATOM 1407 O O . ILE A 1 195 ? -13.589 0.288 -7.543 1.00 92.25 195 ILE A O 1
ATOM 1411 N N . ILE A 1 196 ? -11.528 1.062 -7.986 1.00 91.62 196 ILE A N 1
ATOM 1412 C CA . ILE A 1 196 ? -11.868 1.755 -9.234 1.00 91.62 196 ILE A CA 1
ATOM 1413 C C . ILE A 1 196 ? -11.909 0.763 -10.398 1.00 91.62 196 ILE A C 1
ATOM 1415 O O . ILE A 1 196 ? -12.835 0.788 -11.204 1.00 91.62 196 ILE A O 1
ATOM 1419 N N . CYS A 1 197 ? -10.918 -0.130 -10.477 1.00 93.06 197 CYS A N 1
ATOM 1420 C CA . CYS A 1 197 ? -10.724 -1.026 -11.623 1.00 93.06 197 CYS A CA 1
ATOM 1421 C C . CYS A 1 197 ? -11.149 -2.477 -11.348 1.00 93.06 197 CYS A C 1
ATOM 1423 O O . CYS A 1 197 ? -10.913 -3.348 -12.189 1.00 93.06 197 CYS A O 1
ATOM 1425 N N . GLN A 1 198 ? -11.731 -2.750 -10.172 1.00 92.88 198 GLN A N 1
ATOM 1426 C CA . GLN A 1 198 ? -12.225 -4.072 -9.759 1.00 92.88 198 GLN A CA 1
ATOM 1427 C C . GLN A 1 198 ? -11.173 -5.187 -9.889 1.00 92.88 198 GLN A C 1
ATOM 1429 O O . GLN A 1 198 ? -11.491 -6.342 -10.181 1.00 92.88 198 GLN A O 1
ATOM 1434 N N . GLN A 1 199 ? -9.896 -4.842 -9.691 1.00 94.94 199 GLN A N 1
ATOM 1435 C CA . GLN A 1 199 ? -8.804 -5.809 -9.757 1.00 94.94 199 GLN A CA 1
ATOM 1436 C C . GLN A 1 199 ? -8.759 -6.683 -8.493 1.00 94.94 199 GLN A C 1
ATOM 1438 O O . GLN A 1 199 ? -8.960 -6.177 -7.387 1.00 94.94 199 GLN A O 1
ATOM 1443 N N . PRO A 1 200 ? -8.457 -7.989 -8.615 1.00 94.75 200 PRO A N 1
ATOM 1444 C CA . PRO A 1 200 ? -8.542 -8.957 -7.518 1.00 94.75 200 PRO A CA 1
ATOM 1445 C C . PRO A 1 200 ? -7.370 -8.905 -6.513 1.00 94.75 200 PRO A C 1
ATOM 1447 O O . PRO A 1 200 ? -7.002 -9.941 -5.956 1.00 94.75 200 PRO A O 1
ATOM 1450 N N . TYR A 1 201 ? -6.777 -7.732 -6.265 1.00 96.31 201 TYR A N 1
ATOM 1451 C CA . TYR A 1 201 ? -5.735 -7.574 -5.243 1.00 96.31 201 TYR A CA 1
ATOM 1452 C C . TYR A 1 201 ? -6.299 -7.806 -3.839 1.00 96.31 201 TYR A C 1
ATOM 1454 O O . TYR A 1 201 ? -7.442 -7.442 -3.552 1.00 96.31 201 TYR A O 1
ATOM 1462 N N . ARG A 1 202 ? -5.498 -8.408 -2.960 1.00 96.19 202 ARG A N 1
ATOM 1463 C CA . ARG A 1 202 ? -5.883 -8.819 -1.601 1.00 96.19 202 ARG A CA 1
ATOM 1464 C C . ARG A 1 202 ? -5.259 -7.887 -0.572 1.00 96.19 202 ARG A C 1
ATOM 1466 O O . ARG A 1 202 ? -4.038 -7.757 -0.516 1.00 96.19 202 ARG A O 1
ATOM 1473 N N . LEU A 1 203 ? -6.082 -7.222 0.233 1.00 97.00 203 LEU A N 1
ATOM 1474 C CA . LEU A 1 203 ? -5.634 -6.191 1.180 1.00 97.00 203 LEU A CA 1
ATOM 1475 C C . LEU A 1 203 ? -5.985 -6.543 2.635 1.00 97.00 203 LEU A C 1
ATOM 1477 O O . LEU A 1 203 ? -5.654 -5.818 3.569 1.00 97.00 203 LEU A O 1
ATOM 1481 N N . GLU A 1 204 ? -6.558 -7.714 2.883 1.00 96.06 204 GLU A N 1
ATOM 1482 C CA . GLU A 1 204 ? -7.041 -8.142 4.197 1.00 96.06 204 GLU A CA 1
ATOM 1483 C C . GLU A 1 204 ? -5.895 -8.312 5.217 1.00 96.06 204 GLU A C 1
ATOM 1485 O O . GLU A 1 204 ? -6.103 -8.340 6.430 1.00 96.06 204 GLU A O 1
ATOM 1490 N N . ARG A 1 205 ? -4.648 -8.420 4.737 1.00 97.19 205 ARG A N 1
ATOM 1491 C CA . ARG A 1 205 ? -3.431 -8.557 5.555 1.00 97.19 205 ARG A CA 1
ATOM 1492 C C . ARG A 1 205 ? -2.668 -7.245 5.776 1.00 97.19 205 ARG A C 1
ATOM 1494 O O . ARG A 1 205 ? -1.610 -7.277 6.411 1.00 97.19 205 ARG A O 1
ATOM 1501 N N . MET A 1 206 ? -3.202 -6.097 5.347 1.00 96.94 206 MET A N 1
ATOM 1502 C CA . MET A 1 206 ? -2.567 -4.781 5.528 1.00 96.94 206 MET A CA 1
ATOM 1503 C C . MET A 1 206 ? -2.125 -4.469 6.973 1.00 96.94 206 MET A C 1
ATOM 1505 O O . MET A 1 206 ? -1.023 -3.942 7.140 1.00 96.94 206 MET A O 1
ATOM 1509 N N . PRO A 1 207 ? -2.876 -4.818 8.044 1.00 96.69 207 PRO A N 1
ATOM 1510 C CA . PRO A 1 207 ? -2.422 -4.567 9.414 1.00 96.69 207 PRO A CA 1
ATOM 1511 C C . PRO A 1 207 ? -1.138 -5.323 9.771 1.00 96.69 207 PRO A C 1
ATOM 1513 O O . PRO A 1 207 ? -0.276 -4.777 10.457 1.00 96.69 207 PRO A O 1
ATOM 1516 N N . ARG A 1 208 ? -0.997 -6.566 9.289 1.00 97.06 208 ARG A N 1
ATOM 1517 C CA . ARG A 1 208 ? 0.190 -7.390 9.542 1.00 97.06 208 ARG A CA 1
ATOM 1518 C C . ARG A 1 208 ? 1.376 -6.910 8.711 1.00 97.06 208 ARG A C 1
ATOM 1520 O O . ARG A 1 208 ? 2.463 -6.782 9.262 1.00 97.06 208 ARG A O 1
ATOM 1527 N N . LEU A 1 209 ? 1.160 -6.577 7.435 1.00 96.75 209 LEU A N 1
ATOM 1528 C CA . LEU A 1 209 ? 2.184 -5.953 6.587 1.00 96.75 209 LEU A CA 1
ATOM 1529 C C . LEU A 1 209 ? 2.732 -4.672 7.214 1.00 96.75 209 LEU A C 1
ATOM 1531 O O . LEU A 1 209 ? 3.940 -4.518 7.346 1.00 96.75 209 LEU A O 1
ATOM 1535 N N . ARG A 1 210 ? 1.840 -3.797 7.685 1.00 96.44 210 ARG A N 1
ATOM 1536 C CA . ARG A 1 210 ? 2.198 -2.560 8.382 1.00 96.44 210 ARG A CA 1
ATOM 1537 C C . ARG A 1 210 ? 3.056 -2.800 9.623 1.00 96.44 210 ARG A C 1
ATOM 1539 O O . ARG A 1 210 ? 3.982 -2.034 9.870 1.00 96.44 210 ARG A O 1
ATOM 1546 N N . MET A 1 211 ? 2.720 -3.812 10.422 1.00 95.75 211 MET A N 1
ATOM 1547 C CA . MET A 1 211 ? 3.478 -4.164 11.624 1.00 95.75 211 MET A CA 1
ATOM 1548 C C . MET A 1 211 ? 4.902 -4.600 11.258 1.00 95.75 211 MET A C 1
ATOM 1550 O O . MET A 1 211 ? 5.856 -4.013 11.758 1.00 95.75 211 MET A O 1
ATOM 1554 N N . LEU A 1 212 ? 5.043 -5.539 10.314 1.00 96.44 212 LEU A N 1
ATOM 1555 C CA . LEU A 1 212 ? 6.352 -6.002 9.838 1.00 96.44 212 LEU A CA 1
ATOM 1556 C C . LEU A 1 212 ? 7.162 -4.874 9.191 1.00 96.44 212 LEU A C 1
ATOM 1558 O O . LEU A 1 212 ? 8.369 -4.796 9.390 1.00 96.44 212 LEU A O 1
ATOM 1562 N N . PHE A 1 213 ? 6.507 -3.978 8.453 1.00 95.88 213 PHE A N 1
ATOM 1563 C CA . PHE A 1 213 ? 7.142 -2.778 7.920 1.00 95.88 213 PHE A CA 1
ATOM 1564 C C . PHE A 1 213 ? 7.679 -1.883 9.046 1.00 95.88 213 PHE A C 1
ATOM 1566 O O . PHE A 1 213 ? 8.830 -1.462 9.008 1.00 95.88 213 PHE A O 1
ATOM 1573 N N . GLY A 1 214 ? 6.885 -1.625 10.089 1.00 94.50 214 GLY A N 1
ATOM 1574 C CA . GLY A 1 214 ? 7.340 -0.852 11.247 1.00 94.50 214 GLY A CA 1
ATOM 1575 C C . GLY A 1 214 ? 8.558 -1.475 11.938 1.00 94.50 214 GLY A C 1
ATOM 1576 O O . GLY A 1 214 ? 9.493 -0.756 12.287 1.00 94.50 214 GLY A O 1
ATOM 1577 N N . GLU A 1 215 ? 8.569 -2.804 12.076 1.00 94.19 215 GLU A N 1
ATOM 1578 C CA . GLU A 1 215 ? 9.691 -3.566 12.641 1.00 94.19 215 GLU A CA 1
ATOM 1579 C C . GLU A 1 215 ? 10.943 -3.521 11.750 1.00 94.19 215 GLU A C 1
ATOM 1581 O O . GLU A 1 215 ? 12.037 -3.265 12.246 1.00 94.19 215 GLU A O 1
ATOM 1586 N N . LEU A 1 216 ? 10.796 -3.723 10.436 1.00 94.81 216 LEU A N 1
ATOM 1587 C CA . LEU A 1 216 ? 11.913 -3.757 9.484 1.00 94.81 216 LEU A CA 1
ATOM 1588 C C . LEU A 1 216 ? 12.555 -2.388 9.259 1.00 94.81 216 LEU A C 1
ATOM 1590 O O . LEU A 1 216 ? 13.771 -2.291 9.127 1.00 94.81 216 LEU A O 1
ATOM 1594 N N . PHE A 1 217 ? 11.745 -1.334 9.177 1.00 90.94 217 PHE A N 1
ATOM 1595 C CA . PHE A 1 217 ? 12.207 0.006 8.812 1.00 90.94 217 PHE A CA 1
ATOM 1596 C C . PHE A 1 217 ? 12.463 0.900 10.031 1.00 90.94 217 PHE A C 1
ATOM 1598 O O . PHE A 1 217 ? 12.914 2.036 9.872 1.00 90.94 217 PHE A O 1
ATOM 1605 N N . GLY A 1 218 ? 12.164 0.413 11.242 1.00 88.44 218 GLY A N 1
ATOM 1606 C CA . GLY A 1 218 ? 12.383 1.131 12.500 1.00 88.44 218 GLY A CA 1
ATOM 1607 C C . GLY A 1 218 ? 11.593 2.437 12.613 1.00 88.44 218 GLY A C 1
ATOM 1608 O O . GLY A 1 218 ? 11.968 3.324 13.379 1.00 88.44 218 GLY A O 1
ATOM 1609 N N . LYS A 1 219 ? 10.526 2.596 11.822 1.00 79.69 219 LYS A N 1
ATOM 1610 C CA . LYS A 1 219 ? 9.717 3.817 11.764 1.00 79.69 219 LYS A CA 1
ATOM 1611 C C . LYS A 1 219 ? 8.242 3.475 11.945 1.00 79.69 219 LYS A C 1
ATOM 1613 O O . LYS A 1 219 ? 7.709 2.669 11.179 1.00 79.69 219 LYS A O 1
ATOM 1618 N N . PRO A 1 220 ? 7.547 4.096 12.914 1.00 75.56 220 PRO A N 1
ATOM 1619 C CA . PRO A 1 220 ? 6.113 3.911 13.039 1.00 75.56 220 PRO A CA 1
ATOM 1620 C C . PRO A 1 220 ? 5.411 4.521 11.823 1.00 75.56 220 PRO A C 1
ATOM 1622 O O . PRO A 1 220 ? 5.661 5.665 11.444 1.00 75.56 220 PRO A O 1
ATOM 1625 N N . VAL A 1 221 ? 4.497 3.765 11.220 1.00 87.06 221 VAL A N 1
ATOM 1626 C CA . VAL A 1 221 ? 3.606 4.293 10.181 1.00 87.06 221 VAL A CA 1
ATOM 1627 C C . VAL A 1 221 ? 2.542 5.170 10.856 1.00 87.06 221 VAL A C 1
ATOM 1629 O O . VAL A 1 221 ? 2.091 4.861 11.961 1.00 87.06 221 VAL A O 1
ATOM 1632 N N . SER A 1 222 ? 2.097 6.253 10.213 1.00 91.44 222 SER A N 1
ATOM 1633 C CA . SER A 1 222 ? 1.052 7.132 10.768 1.00 91.44 222 SER A CA 1
ATOM 1634 C C . SER A 1 222 ? -0.233 6.361 11.081 1.00 91.44 222 SER A C 1
ATOM 1636 O O . SER A 1 222 ? -0.649 5.493 10.306 1.00 91.44 222 SER A O 1
ATOM 1638 N N . ALA A 1 223 ? -0.878 6.662 12.210 1.00 92.19 223 ALA A N 1
ATOM 1639 C CA . ALA A 1 223 ? -2.151 6.055 12.604 1.00 92.19 223 ALA A CA 1
ATOM 1640 C C . ALA A 1 223 ? -3.288 6.352 11.600 1.00 92.19 223 ALA A C 1
ATOM 1642 O O . ALA A 1 223 ? -4.212 5.553 11.455 1.00 92.19 223 ALA A O 1
ATOM 1643 N N . HIS A 1 224 ? -3.154 7.453 10.857 1.00 94.31 224 HIS A N 1
ATOM 1644 C CA . HIS A 1 224 ? -4.073 7.909 9.812 1.00 94.31 224 HIS A CA 1
ATOM 1645 C C . HIS A 1 224 ? -3.529 7.675 8.396 1.00 94.31 224 HIS A C 1
ATOM 1647 O O . HIS A 1 224 ? -4.024 8.274 7.446 1.00 94.31 224 HIS A O 1
ATOM 1653 N N . ALA A 1 225 ? -2.487 6.849 8.240 1.00 95.06 225 ALA A N 1
ATOM 1654 C CA . ALA A 1 225 ? -1.978 6.511 6.914 1.00 95.06 225 ALA A CA 1
ATOM 1655 C C . ALA A 1 225 ? -3.113 5.921 6.054 1.00 95.06 225 ALA A C 1
ATOM 1657 O O . ALA A 1 225 ? -3.819 5.033 6.544 1.00 95.06 225 ALA A O 1
ATOM 1658 N N . PRO A 1 226 ? -3.299 6.371 4.801 1.00 95.38 226 PRO A N 1
ATOM 1659 C CA . PRO A 1 226 ? -4.324 5.817 3.924 1.00 95.38 226 PRO A CA 1
ATOM 1660 C C . PRO A 1 226 ? -4.204 4.293 3.817 1.00 95.38 226 PRO A C 1
ATOM 1662 O O . PRO A 1 226 ? -3.095 3.758 3.813 1.00 95.38 226 PRO A O 1
ATOM 1665 N N . VAL A 1 227 ? -5.344 3.597 3.739 1.00 96.69 227 VAL A N 1
ATOM 1666 C CA . VAL A 1 227 ? -5.473 2.126 3.618 1.00 96.69 227 VAL A CA 1
ATOM 1667 C C . VAL A 1 227 ? -5.019 1.334 4.854 1.00 96.69 227 VAL A C 1
ATOM 1669 O O . VAL A 1 227 ? -5.743 0.465 5.332 1.00 96.69 227 VAL A O 1
ATOM 1672 N N . THR A 1 228 ? -3.841 1.616 5.408 1.00 95.94 228 THR A N 1
ATOM 1673 C CA . THR A 1 228 ? -3.229 0.802 6.471 1.00 95.94 228 THR A CA 1
ATOM 1674 C C . THR A 1 228 ? -3.420 1.373 7.870 1.00 95.94 228 THR A C 1
ATOM 1676 O O . THR A 1 228 ? -3.206 0.657 8.853 1.00 95.94 228 THR A O 1
ATOM 1679 N N . GLY A 1 229 ? -3.781 2.649 7.998 1.00 95.06 229 GLY A N 1
ATOM 1680 C CA . GLY A 1 229 ? -3.915 3.342 9.272 1.00 95.06 229 GLY A CA 1
ATOM 1681 C C . GLY A 1 229 ? -4.995 2.712 10.156 1.00 95.06 229 GLY A C 1
ATOM 1682 O O . GLY A 1 229 ? -6.110 2.496 9.689 1.00 95.06 229 GLY A O 1
ATOM 1683 N N . PRO A 1 230 ? -4.712 2.387 11.430 1.00 93.00 230 PRO A N 1
ATOM 1684 C CA . PRO A 1 230 ? -5.731 1.876 12.342 1.00 93.00 230 PRO A CA 1
ATOM 1685 C C . PRO A 1 230 ? -6.893 2.860 12.557 1.00 93.00 230 PRO A C 1
ATOM 1687 O O . PRO A 1 230 ? -8.009 2.417 12.813 1.00 93.00 230 PRO A O 1
ATOM 1690 N N . GLU A 1 231 ? -6.668 4.169 12.433 1.00 91.56 231 GLU A N 1
ATOM 1691 C CA . GLU A 1 231 ? -7.665 5.193 12.768 1.00 91.56 231 GLU A CA 1
ATOM 1692 C C . GLU A 1 231 ? -8.519 5.666 11.583 1.00 91.56 231 GLU A C 1
ATOM 1694 O O . GLU A 1 231 ? -9.366 6.536 11.753 1.00 91.56 231 GLU A O 1
ATOM 1699 N N . ILE A 1 232 ? -8.328 5.120 10.377 1.00 94.00 232 ILE A N 1
ATOM 1700 C CA . ILE A 1 232 ? -9.029 5.616 9.174 1.00 94.00 232 ILE A CA 1
ATOM 1701 C C . ILE A 1 232 ? -10.513 5.213 9.112 1.00 94.00 232 ILE A C 1
ATOM 1703 O O . ILE A 1 232 ? -11.267 5.806 8.353 1.00 94.00 232 ILE A O 1
ATOM 1707 N N . PHE A 1 233 ? -10.930 4.237 9.928 1.00 94.06 233 PHE A N 1
ATOM 1708 C CA . PHE A 1 233 ? -12.329 3.807 10.102 1.00 94.06 233 PHE A CA 1
ATOM 1709 C C . PHE A 1 233 ? -12.866 4.125 11.502 1.00 94.06 233 PHE A C 1
ATOM 1711 O O . PHE A 1 233 ? -13.832 3.517 11.974 1.00 94.06 233 PHE A O 1
ATOM 1718 N N . THR A 1 234 ? -12.196 5.041 12.200 1.00 90.25 234 THR A N 1
ATOM 1719 C CA . THR A 1 234 ? -12.638 5.525 13.502 1.00 90.25 234 THR A CA 1
ATOM 1720 C C . THR A 1 234 ? -13.588 6.700 13.290 1.00 90.25 234 THR A C 1
ATOM 1722 O O . THR A 1 234 ? -13.231 7.680 12.639 1.00 90.25 234 THR A O 1
ATOM 1725 N N . TYR A 1 235 ? -14.789 6.629 13.861 1.00 87.31 235 TYR A N 1
ATOM 1726 C CA . TYR A 1 235 ? -15.771 7.712 13.800 1.00 87.31 235 TYR A CA 1
ATOM 1727 C C . TYR A 1 235 ? -16.249 8.099 15.195 1.00 87.31 235 TYR A C 1
ATOM 1729 O O . TYR A 1 235 ? -16.277 7.288 16.122 1.00 87.31 235 TYR A O 1
ATOM 1737 N N . GLU A 1 236 ? -16.639 9.362 15.338 1.00 83.25 236 GLU A N 1
ATOM 1738 C CA . GLU A 1 236 ? -17.302 9.852 16.539 1.00 83.25 236 GLU A CA 1
ATOM 1739 C C . GLU A 1 236 ? -18.824 9.756 16.370 1.00 83.25 236 GLU A C 1
ATOM 1741 O O . GLU A 1 236 ? -19.358 9.902 15.266 1.00 83.25 236 GLU A O 1
ATOM 1746 N N . SER A 1 237 ? -19.540 9.505 17.468 1.00 75.31 237 SER A N 1
ATOM 1747 C CA . SER A 1 237 ? -21.004 9.513 17.433 1.00 75.31 237 SER A CA 1
ATOM 1748 C C . SER A 1 237 ? -21.592 10.869 17.038 1.00 75.31 237 SER A C 1
ATOM 1750 O O . SER A 1 237 ? -21.019 11.921 17.312 1.00 75.31 237 SER A O 1
ATOM 1752 N N . GLY A 1 238 ? -22.757 10.831 16.391 1.00 78.06 238 GLY A N 1
ATOM 1753 C CA . GLY A 1 238 ? -23.413 11.998 15.807 1.00 78.06 238 GLY A CA 1
ATOM 1754 C C . GLY A 1 238 ? -23.811 11.726 14.360 1.00 78.06 238 GLY A C 1
ATOM 1755 O O . GLY A 1 238 ? -24.081 10.584 13.994 1.00 78.06 238 GLY A O 1
ATOM 1756 N N . ILE A 1 239 ? -23.817 12.771 13.531 1.00 81.25 239 ILE A N 1
ATOM 1757 C CA . ILE A 1 239 ? -24.267 12.687 12.131 1.00 81.25 239 ILE A CA 1
ATOM 1758 C C . ILE A 1 239 ? -23.453 11.692 11.287 1.00 81.25 239 ILE A C 1
ATOM 1760 O O . ILE A 1 239 ? -24.008 11.057 10.398 1.00 81.25 239 ILE A O 1
ATOM 1764 N N . HIS A 1 240 ? -22.161 11.505 11.586 1.00 82.50 240 HIS A N 1
ATOM 1765 C CA . HIS A 1 240 ? -21.321 10.532 10.881 1.00 82.50 240 HIS A CA 1
ATOM 1766 C C . HIS A 1 240 ? -21.703 9.096 11.242 1.00 82.50 240 HIS A C 1
ATOM 1768 O O . HIS A 1 240 ? -21.844 8.268 10.352 1.00 82.50 240 HIS A O 1
ATOM 1774 N N . ALA A 1 241 ? -21.922 8.809 12.530 1.00 82.44 241 ALA A N 1
ATOM 1775 C CA . ALA A 1 241 ? -22.366 7.490 12.974 1.00 82.44 241 ALA A CA 1
ATOM 1776 C C . ALA A 1 241 ? -23.739 7.122 12.389 1.00 82.44 241 ALA A C 1
ATOM 1778 O O . ALA A 1 241 ? -23.887 6.033 11.849 1.00 82.44 241 ALA A O 1
ATOM 1779 N N . ASP A 1 242 ? -24.703 8.049 12.434 1.00 83.75 242 ASP A N 1
ATOM 1780 C CA . ASP A 1 242 ? -26.037 7.860 11.843 1.00 83.75 242 ASP A CA 1
ATOM 1781 C C . ASP A 1 242 ? -25.962 7.637 10.322 1.00 83.75 242 ASP A C 1
ATOM 1783 O O . ASP A 1 242 ? -26.608 6.738 9.783 1.00 83.75 242 ASP A O 1
ATOM 1787 N N . GLY A 1 243 ? -25.124 8.409 9.624 1.00 87.25 243 GLY A N 1
ATOM 1788 C CA . GLY A 1 243 ? -24.905 8.233 8.191 1.00 87.25 243 GLY A CA 1
ATOM 1789 C C . GLY A 1 243 ? -24.251 6.894 7.842 1.00 87.25 243 GLY A C 1
ATOM 1790 O O . GLY A 1 243 ? -24.687 6.245 6.894 1.00 87.25 243 GLY A O 1
ATOM 1791 N N . ILE A 1 244 ? -23.256 6.452 8.620 1.00 88.25 244 ILE A N 1
ATOM 1792 C CA . ILE A 1 244 ? -22.606 5.145 8.441 1.00 88.25 244 ILE A CA 1
ATOM 1793 C C . ILE A 1 244 ? -23.598 4.006 8.699 1.00 88.25 244 ILE A C 1
ATOM 1795 O O . ILE A 1 244 ? -23.638 3.061 7.921 1.00 88.25 244 ILE A O 1
ATOM 1799 N N . GLU A 1 245 ? -24.423 4.095 9.743 1.00 86.06 245 GLU A N 1
ATOM 1800 C CA . GLU A 1 245 ? -25.424 3.070 10.066 1.00 86.06 245 GLU A CA 1
ATOM 1801 C C . GLU A 1 245 ? -26.480 2.926 8.959 1.00 86.06 245 GLU A C 1
ATOM 1803 O O . GLU A 1 245 ? -26.846 1.811 8.587 1.00 86.06 245 GLU A O 1
ATOM 1808 N N . LYS A 1 246 ? -26.933 4.046 8.382 1.00 89.81 246 LYS A N 1
ATOM 1809 C CA . LYS A 1 246 ? -27.910 4.051 7.281 1.00 89.81 246 LYS A CA 1
ATOM 1810 C C . LYS A 1 246 ? -27.311 3.590 5.956 1.00 89.81 246 LYS A C 1
ATOM 1812 O O . LYS A 1 246 ? -27.936 2.825 5.225 1.00 89.81 246 LYS A O 1
ATOM 1817 N N . ASN A 1 247 ? -26.140 4.114 5.606 1.00 92.12 247 ASN A N 1
ATOM 1818 C CA . ASN A 1 247 ? -25.435 3.781 4.376 1.00 92.12 247 ASN A CA 1
ATOM 1819 C C . ASN A 1 247 ? -23.928 4.062 4.532 1.00 92.12 247 ASN A C 1
ATOM 1821 O O . ASN A 1 247 ? -23.498 5.199 4.293 1.00 92.12 247 ASN A O 1
ATOM 1825 N N . PRO A 1 248 ? -23.106 3.037 4.834 1.00 91.50 248 PRO A N 1
ATOM 1826 C CA . PRO A 1 248 ? -21.666 3.198 5.043 1.00 91.50 248 PRO A CA 1
ATOM 1827 C C . PRO A 1 248 ? -20.944 3.899 3.888 1.00 91.50 248 PRO A C 1
ATOM 1829 O O . PRO A 1 248 ? -20.051 4.712 4.120 1.00 91.50 248 PRO A O 1
ATOM 1832 N N . LYS A 1 249 ? -21.395 3.683 2.642 1.00 92.00 249 LYS A N 1
ATOM 1833 C CA . LYS A 1 249 ? -20.801 4.271 1.426 1.00 92.00 249 LYS A CA 1
ATOM 1834 C C . LYS A 1 249 ? -20.845 5.802 1.383 1.00 92.00 249 LYS A C 1
ATOM 1836 O O . LYS A 1 249 ? -20.184 6.403 0.545 1.00 92.00 249 LYS A O 1
ATOM 1841 N N . THR A 1 250 ? -21.626 6.431 2.260 1.00 91.69 250 THR A N 1
ATOM 1842 C CA . THR A 1 250 ? -21.688 7.894 2.396 1.00 91.69 250 THR A CA 1
ATOM 1843 C C . THR A 1 250 ? -20.361 8.475 2.893 1.00 91.69 250 THR A C 1
ATOM 1845 O O . THR A 1 250 ? -19.984 9.568 2.482 1.00 91.69 250 THR A O 1
ATOM 1848 N N . TYR A 1 251 ? -19.654 7.746 3.763 1.00 90.94 251 TYR A N 1
ATOM 1849 C CA . TYR A 1 251 ? -18.407 8.197 4.395 1.00 90.94 251 TYR A CA 1
ATOM 1850 C C . TYR A 1 251 ? -17.230 7.245 4.165 1.00 90.94 251 TYR A C 1
ATOM 1852 O O . TYR A 1 251 ? -16.079 7.644 4.325 1.00 90.94 251 TYR A O 1
ATOM 1860 N N . GLU A 1 252 ? -17.502 6.000 3.778 1.00 93.25 252 GLU A N 1
ATOM 1861 C CA . GLU A 1 252 ? -16.494 4.965 3.588 1.00 93.25 252 GLU A CA 1
ATOM 1862 C C . GLU A 1 252 ? -16.407 4.593 2.100 1.00 93.25 252 GLU A C 1
ATOM 1864 O O . GLU A 1 252 ? -17.311 3.932 1.580 1.00 93.25 252 GLU A O 1
ATOM 1869 N N . PRO A 1 253 ? -15.332 4.992 1.389 1.00 91.50 253 PRO A N 1
ATOM 1870 C CA . PRO A 1 253 ? -15.174 4.668 -0.031 1.00 91.50 253 PRO A CA 1
ATOM 1871 C C . PRO A 1 253 ? -15.018 3.160 -0.281 1.00 91.50 253 PRO A C 1
ATOM 1873 O O . PRO A 1 253 ? -15.266 2.686 -1.387 1.00 91.50 253 PRO A O 1
ATOM 1876 N N . PHE A 1 254 ? -14.619 2.409 0.745 1.00 93.94 254 PHE A N 1
ATOM 1877 C CA . PHE A 1 254 ? -14.542 0.956 0.753 1.00 93.94 254 PHE A CA 1
ATOM 1878 C C . PHE A 1 254 ? -14.788 0.427 2.175 1.00 93.94 254 PHE A C 1
ATOM 1880 O O . PHE A 1 254 ? -14.478 1.127 3.144 1.00 93.94 254 PHE A O 1
ATOM 1887 N N . PRO A 1 255 ? -15.339 -0.789 2.320 1.00 94.06 255 PRO A N 1
ATOM 1888 C CA . PRO A 1 255 ? -15.522 -1.420 3.620 1.00 94.06 255 PRO A CA 1
ATOM 1889 C C . PRO A 1 255 ? -14.194 -1.634 4.380 1.00 94.06 255 PRO A C 1
ATOM 1891 O O . PRO A 1 255 ? -13.196 -2.018 3.769 1.00 94.06 255 PRO A O 1
ATOM 1894 N N . PRO A 1 256 ? -14.156 -1.456 5.714 1.00 95.88 256 PRO A N 1
ATOM 1895 C CA . PRO A 1 256 ? -12.959 -1.713 6.519 1.00 95.88 256 PRO A CA 1
ATOM 1896 C C . PRO A 1 256 ? -12.401 -3.134 6.377 1.00 95.88 256 PRO A C 1
ATOM 1898 O O . PRO A 1 256 ? -11.184 -3.332 6.375 1.00 95.88 256 PRO A O 1
ATOM 1901 N N . GLU A 1 257 ? -13.280 -4.124 6.247 1.00 95.25 257 GLU A N 1
ATOM 1902 C CA . GLU A 1 257 ? -12.927 -5.535 6.121 1.00 95.25 257 GLU A CA 1
ATOM 1903 C C . GLU A 1 257 ? -12.084 -5.831 4.874 1.00 95.25 257 GLU A C 1
ATOM 1905 O O . GLU A 1 257 ? -11.217 -6.704 4.935 1.00 95.25 257 GLU A O 1
ATOM 1910 N N . ASP A 1 258 ? -12.240 -5.049 3.796 1.00 94.81 258 ASP A N 1
ATOM 1911 C CA . ASP A 1 258 ? -11.437 -5.196 2.574 1.00 94.81 258 ASP A CA 1
ATOM 1912 C C . ASP A 1 258 ? -9.943 -4.990 2.841 1.00 94.81 258 ASP A C 1
ATOM 1914 O O . ASP A 1 258 ? -9.108 -5.542 2.129 1.00 94.81 258 ASP A O 1
ATOM 1918 N N . VAL A 1 259 ? -9.596 -4.224 3.878 1.00 96.69 259 VAL A N 1
ATOM 1919 C CA . VAL A 1 259 ? -8.211 -3.924 4.266 1.00 96.69 259 VAL A CA 1
ATOM 1920 C C . VAL A 1 259 ? -7.842 -4.501 5.635 1.00 96.69 259 VAL A C 1
ATOM 1922 O O . VAL A 1 259 ? -6.903 -4.043 6.290 1.00 96.69 259 VAL A O 1
ATOM 1925 N N . GLY A 1 260 ? -8.597 -5.498 6.110 1.00 95.75 260 GLY A N 1
ATOM 1926 C CA . GLY A 1 260 ? -8.337 -6.165 7.388 1.00 95.75 260 GLY A CA 1
ATOM 1927 C C . GLY A 1 260 ? -8.596 -5.280 8.607 1.00 95.75 260 GLY A C 1
ATOM 1928 O O . GLY A 1 260 ? -7.971 -5.455 9.656 1.00 95.75 260 GLY A O 1
ATOM 1929 N N . ARG A 1 261 ? -9.471 -4.284 8.473 1.00 95.62 261 ARG A N 1
ATOM 1930 C CA . ARG A 1 261 ? -9.854 -3.365 9.545 1.00 95.62 261 ARG A CA 1
ATOM 1931 C C . ARG A 1 261 ? -11.294 -3.604 9.979 1.00 95.62 261 ARG A C 1
ATOM 1933 O O . ARG A 1 261 ? -12.040 -4.370 9.383 1.00 95.62 261 ARG A O 1
ATOM 1940 N N . ALA A 1 262 ? -11.653 -2.932 11.063 1.00 93.25 262 ALA A N 1
ATOM 1941 C CA . ALA A 1 262 ? -13.007 -2.863 11.571 1.00 93.25 262 ALA A CA 1
ATOM 1942 C C . ALA A 1 262 ? -13.320 -1.410 11.922 1.00 93.25 262 ALA A C 1
ATOM 1944 O O . ALA A 1 262 ? -12.428 -0.641 12.300 1.00 93.25 262 ALA A O 1
ATOM 1945 N N . ARG A 1 263 ? -14.599 -1.064 11.812 1.00 91.88 263 ARG A N 1
ATOM 1946 C CA . ARG A 1 263 ? -15.149 0.193 12.311 1.00 91.88 263 ARG A CA 1
ATOM 1947 C C . ARG A 1 263 ? -14.896 0.319 13.808 1.00 91.88 263 ARG A C 1
ATOM 1949 O O . ARG A 1 263 ? -15.041 -0.658 14.542 1.00 91.88 263 ARG A O 1
ATOM 1956 N N . ARG A 1 264 ? -14.535 1.519 14.262 1.00 88.88 264 ARG A N 1
ATOM 1957 C CA . ARG A 1 264 ? -14.361 1.800 15.691 1.00 88.88 264 ARG A CA 1
ATOM 1958 C C . ARG A 1 264 ? -15.088 3.074 16.084 1.00 88.88 264 ARG A C 1
ATOM 1960 O O . ARG A 1 264 ? -14.836 4.142 15.534 1.00 88.88 264 ARG A O 1
ATOM 1967 N N . LEU A 1 265 ? -15.963 2.952 17.076 1.00 87.56 265 LEU A N 1
ATOM 1968 C CA . LEU A 1 265 ? -16.591 4.095 17.717 1.00 87.56 265 LEU A CA 1
ATOM 1969 C C . LEU A 1 265 ? -15.597 4.734 18.694 1.00 87.56 265 LEU A C 1
ATOM 1971 O O . LEU A 1 265 ? -15.202 4.111 19.682 1.00 87.56 265 LEU A O 1
ATOM 1975 N N . SER A 1 266 ? -15.211 5.980 18.424 1.00 89.62 266 SER A N 1
ATOM 1976 C CA . SER A 1 266 ? -14.476 6.822 19.366 1.00 89.62 266 SER A CA 1
ATOM 1977 C C . SER A 1 266 ? -15.437 7.725 20.130 1.00 89.62 266 SER A C 1
ATOM 1979 O O . SER A 1 266 ? -16.436 8.211 19.592 1.00 89.62 266 SER A O 1
ATOM 1981 N N . ILE A 1 267 ? -15.122 7.948 21.404 1.00 92.38 267 ILE A N 1
ATOM 1982 C CA . ILE A 1 267 ? -15.872 8.838 22.283 1.00 92.38 267 ILE A CA 1
ATOM 1983 C C . ILE A 1 267 ? -15.094 10.141 22.437 1.00 92.38 267 ILE A C 1
ATOM 1985 O O . ILE A 1 267 ? -13.922 10.138 22.810 1.00 92.38 267 ILE A O 1
ATOM 1989 N N . GLY A 1 268 ? -15.763 11.261 22.192 1.00 90.62 268 GLY A N 1
ATOM 1990 C CA . GLY A 1 268 ? -15.207 12.605 22.311 1.00 90.62 268 GLY A CA 1
ATOM 1991 C C . GLY A 1 268 ? -16.252 13.652 22.700 1.00 90.62 268 GLY A C 1
ATOM 1992 O O . GLY A 1 268 ? -17.329 13.339 23.213 1.00 90.62 268 GLY A O 1
ATOM 1993 N N . LYS A 1 269 ? -15.925 14.927 22.471 1.00 88.50 269 LYS A N 1
ATOM 1994 C CA . LYS A 1 269 ? -16.755 16.085 22.849 1.00 88.50 269 LYS A CA 1
ATOM 1995 C C . LYS A 1 269 ? -18.121 16.152 22.156 1.00 88.50 269 LYS A C 1
ATOM 1997 O O . LYS A 1 269 ? -19.038 16.762 22.702 1.00 88.50 269 LYS A O 1
ATOM 2002 N N . HIS A 1 270 ? -18.266 15.560 20.975 1.00 87.06 270 HIS A N 1
ATOM 2003 C CA . HIS A 1 270 ? -19.531 15.499 20.246 1.00 87.06 270 HIS A CA 1
ATOM 2004 C C . HIS A 1 270 ? -20.343 14.261 20.617 1.00 87.06 270 HIS A C 1
ATOM 2006 O O . HIS A 1 270 ? -21.495 14.132 20.203 1.00 87.06 270 HIS A O 1
ATOM 2012 N N . SER A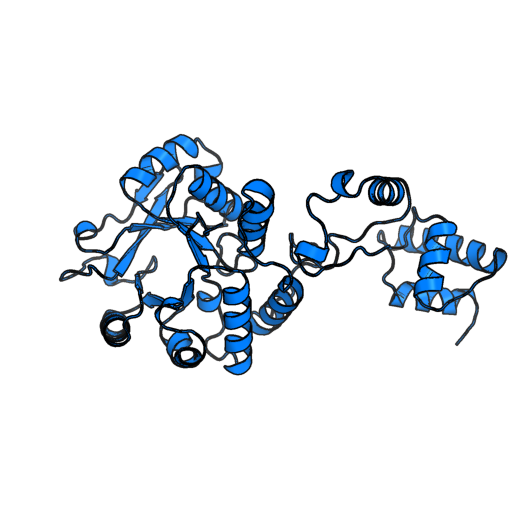 1 271 ? -19.786 13.381 21.453 1.00 88.25 271 SER A N 1
ATOM 2013 C CA . SER A 1 271 ? -20.439 12.127 21.763 1.00 88.25 271 SER A CA 1
ATOM 2014 C C . SER A 1 271 ? -21.654 12.278 22.675 1.00 88.25 271 SER A C 1
ATOM 2016 O O . SER A 1 271 ? -21.649 12.956 23.710 1.00 88.25 271 SER A O 1
ATOM 2018 N N . GLY A 1 272 ? -22.745 11.638 22.258 1.00 87.50 272 GLY A N 1
ATOM 2019 C CA . GLY A 1 272 ? -23.988 11.568 23.019 1.00 87.50 272 GLY A CA 1
ATOM 2020 C C . GLY A 1 272 ? -23.945 10.485 24.099 1.00 87.50 272 GLY A C 1
ATOM 2021 O O . GLY A 1 272 ? -23.115 9.577 24.067 1.00 87.50 272 GLY A O 1
ATOM 2022 N N . LYS A 1 273 ? -24.892 10.535 25.045 1.00 89.50 273 LYS A N 1
ATOM 2023 C CA . LYS A 1 273 ? -25.024 9.508 26.097 1.00 89.50 273 LYS A CA 1
ATOM 2024 C C . LYS A 1 273 ? -25.238 8.106 25.535 1.00 89.50 273 LYS A C 1
ATOM 2026 O O . LYS A 1 273 ? -24.701 7.153 26.081 1.00 89.50 273 LYS A O 1
ATOM 2031 N N . ALA A 1 274 ? -26.004 7.979 24.452 1.00 87.50 274 ALA A N 1
ATOM 2032 C CA . ALA A 1 274 ? -26.269 6.686 23.827 1.00 87.50 274 ALA A CA 1
ATOM 2033 C C . ALA A 1 274 ? -24.973 6.009 23.357 1.00 87.50 274 ALA A C 1
ATOM 2035 O O . ALA A 1 274 ? -24.706 4.875 23.737 1.00 87.50 274 ALA A O 1
ATOM 2036 N N . ALA A 1 275 ? -24.129 6.737 22.626 1.00 89.31 275 ALA A N 1
ATOM 2037 C CA . ALA A 1 275 ? -22.851 6.227 22.148 1.00 89.31 275 ALA A CA 1
ATOM 2038 C C . ALA A 1 275 ? -21.868 5.924 23.280 1.00 89.31 275 ALA A C 1
ATOM 2040 O O . ALA A 1 275 ? -21.225 4.880 23.266 1.00 89.31 275 ALA A O 1
ATOM 2041 N N . LEU A 1 276 ? -21.798 6.798 24.291 1.00 92.56 276 LEU A N 1
ATOM 2042 C CA . LEU A 1 276 ? -20.993 6.539 25.483 1.00 92.56 276 LEU A CA 1
ATOM 2043 C C . LEU A 1 276 ? -21.447 5.255 26.193 1.00 92.56 276 LEU A C 1
ATOM 2045 O O . LEU A 1 276 ? -20.606 4.462 26.598 1.00 92.56 276 LEU A O 1
ATOM 2049 N N . ARG A 1 277 ? -22.763 5.022 26.305 1.00 92.62 277 ARG A N 1
ATOM 2050 C CA . ARG A 1 277 ? -23.316 3.795 26.894 1.00 92.62 277 ARG A CA 1
ATOM 2051 C C . ARG A 1 277 ? -22.922 2.561 26.090 1.00 92.62 277 ARG A C 1
ATOM 2053 O O . ARG A 1 277 ? -22.435 1.613 26.691 1.00 92.62 277 ARG A O 1
ATOM 2060 N N . VAL A 1 278 ? -23.113 2.585 24.769 1.00 90.44 278 VAL A N 1
ATOM 2061 C CA . VAL A 1 278 ? -22.727 1.476 23.878 1.00 90.44 278 VAL A CA 1
ATOM 2062 C C . VAL A 1 278 ? -21.243 1.168 24.046 1.00 90.44 278 VAL A C 1
ATOM 2064 O O . VAL A 1 278 ? -20.887 0.035 24.354 1.00 90.44 278 VAL A O 1
ATOM 2067 N N . LYS A 1 279 ? -20.383 2.188 23.967 1.00 91.94 279 LYS A N 1
ATOM 2068 C CA . LYS A 1 279 ? -18.938 1.999 24.087 1.00 91.94 279 LYS A CA 1
ATOM 2069 C C . LYS A 1 279 ? -18.513 1.475 25.458 1.00 91.94 279 LYS A C 1
ATOM 2071 O O . LYS A 1 279 ? -17.679 0.584 25.538 1.00 91.94 279 LYS A O 1
ATOM 2076 N N . LEU A 1 280 ? -19.072 1.997 26.550 1.00 93.12 280 LEU A N 1
ATOM 2077 C CA . LEU A 1 280 ? -18.764 1.490 27.890 1.00 93.12 280 LEU A CA 1
ATOM 2078 C C . LEU A 1 280 ? -19.231 0.040 28.063 1.00 93.12 280 LEU A C 1
ATOM 2080 O O . LEU A 1 280 ? -18.494 -0.760 28.631 1.00 93.12 280 LEU A O 1
ATOM 2084 N N . GLN A 1 281 ? -20.394 -0.326 27.515 1.00 93.19 281 GLN A N 1
ATOM 2085 C CA . GLN A 1 281 ? -20.885 -1.705 27.533 1.00 93.19 281 GLN A CA 1
ATOM 2086 C C . GLN A 1 281 ? -19.992 -2.655 26.727 1.00 93.19 281 GLN A C 1
ATOM 2088 O O . GLN A 1 281 ? -19.712 -3.751 27.210 1.00 93.19 281 GLN A O 1
ATOM 2093 N N . GLU A 1 282 ? -19.506 -2.236 25.551 1.00 90.75 282 GLU A N 1
ATOM 2094 C CA . GLU A 1 282 ? -18.497 -2.975 24.772 1.00 90.75 282 GLU A CA 1
ATOM 2095 C C . GLU A 1 282 ? -17.224 -3.234 25.592 1.00 90.75 282 GLU A C 1
ATOM 2097 O O . GLU A 1 282 ? -16.621 -4.298 25.486 1.00 90.75 282 GLU A O 1
ATOM 2102 N N . LEU A 1 283 ? -16.844 -2.283 26.450 1.00 93.25 283 LEU A N 1
ATOM 2103 C CA . LEU A 1 283 ? -15.693 -2.382 27.352 1.00 93.25 283 LEU A CA 1
ATOM 2104 C C . LEU A 1 283 ? -16.010 -3.084 28.687 1.00 93.25 283 LEU A C 1
ATOM 2106 O O . LEU A 1 283 ? -15.169 -3.108 29.584 1.00 93.25 283 LEU A O 1
ATOM 2110 N N . GLY A 1 284 ? -17.207 -3.657 28.842 1.00 95.00 284 GLY A N 1
ATOM 2111 C CA . GLY A 1 284 ? -17.616 -4.392 30.044 1.00 95.00 284 GLY A CA 1
ATOM 2112 C C . GLY A 1 284 ? -18.062 -3.517 31.220 1.00 95.00 284 GLY A C 1
ATOM 2113 O O . GLY A 1 284 ? -18.276 -4.031 32.317 1.00 95.00 284 GLY A O 1
ATOM 2114 N N . VAL A 1 285 ? -18.248 -2.213 31.011 1.00 94.38 285 VAL A N 1
ATOM 2115 C CA . VAL A 1 285 ? -18.690 -1.259 32.031 1.00 94.38 285 VAL A CA 1
ATOM 2116 C C . VAL A 1 285 ? -20.181 -0.968 31.878 1.00 94.38 285 VAL A C 1
ATOM 2118 O O . VAL A 1 285 ? -20.670 -0.583 30.815 1.00 94.38 285 VAL A O 1
ATOM 2121 N N . ARG A 1 286 ? -20.926 -1.112 32.975 1.00 93.94 286 ARG A N 1
ATOM 2122 C CA . ARG A 1 286 ? -22.339 -0.726 33.057 1.00 93.94 286 ARG A CA 1
ATOM 2123 C C . ARG A 1 286 ? -22.483 0.401 34.067 1.00 93.94 286 ARG A C 1
ATOM 2125 O O . ARG A 1 286 ? -22.066 0.249 35.211 1.00 93.94 286 ARG A O 1
ATOM 2132 N N . LEU A 1 287 ? -23.063 1.504 33.611 1.00 93.44 287 LEU A N 1
ATOM 2133 C CA . LEU A 1 287 ? -23.376 2.677 34.418 1.00 93.44 287 LEU A CA 1
ATOM 2134 C C . LEU A 1 287 ? -24.885 2.906 34.399 1.00 93.44 287 LEU A C 1
ATOM 2136 O O . LEU A 1 287 ? -25.525 2.687 33.362 1.00 93.44 287 LEU A O 1
ATOM 2140 N N . ASP A 1 288 ? -25.437 3.360 35.521 1.00 93.81 288 ASP A N 1
ATOM 2141 C CA . ASP A 1 288 ? -26.796 3.899 35.543 1.00 93.81 288 ASP A CA 1
ATOM 2142 C C . ASP A 1 288 ? -26.874 5.264 34.827 1.00 93.81 288 ASP A C 1
ATOM 2144 O O . ASP A 1 288 ? -25.868 5.829 34.387 1.00 93.81 288 ASP A O 1
ATOM 2148 N N . ASP A 1 289 ? -28.080 5.808 34.662 1.00 92.88 289 ASP A N 1
ATOM 2149 C CA . ASP A 1 289 ? -28.269 7.061 33.924 1.00 92.88 289 ASP A CA 1
ATOM 2150 C C . ASP A 1 289 ? -27.608 8.276 34.597 1.00 92.88 289 ASP A C 1
ATOM 2152 O O . ASP A 1 289 ? -27.162 9.190 33.898 1.00 92.88 289 ASP A O 1
ATOM 2156 N N . ALA A 1 290 ? -27.504 8.290 35.929 1.00 93.25 290 ALA A N 1
ATOM 2157 C CA . ALA A 1 290 ? -26.884 9.382 36.671 1.00 93.25 290 ALA A CA 1
ATOM 2158 C C . ALA A 1 290 ? -25.349 9.307 36.601 1.00 93.25 290 ALA A C 1
ATOM 2160 O O . ALA A 1 290 ? -24.682 10.325 36.403 1.00 93.25 290 ALA A O 1
ATOM 2161 N N . GLU A 1 291 ? -24.784 8.108 36.730 1.00 94.75 291 GLU A N 1
ATOM 2162 C CA . GLU A 1 291 ? -23.372 7.798 36.493 1.00 94.75 291 GLU A CA 1
ATOM 2163 C C . GLU A 1 291 ? -22.959 8.149 35.058 1.00 94.75 291 GLU A C 1
ATOM 2165 O O . GLU A 1 291 ? -21.948 8.822 34.833 1.00 94.75 291 GLU A O 1
ATOM 2170 N N . LEU A 1 292 ? -23.780 7.776 34.075 1.00 94.62 292 LEU A N 1
ATOM 2171 C CA . LEU A 1 292 ? -23.522 8.055 32.6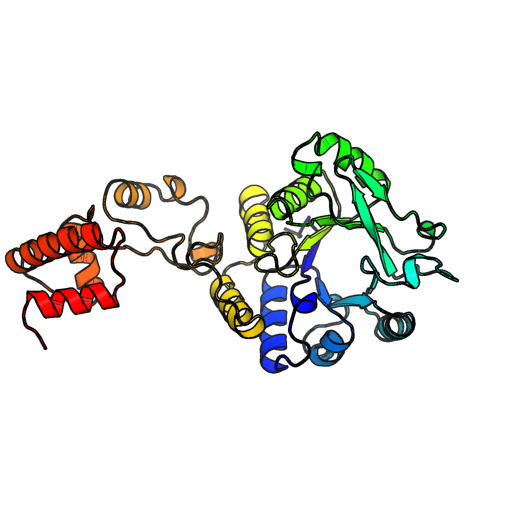68 1.00 94.62 292 LEU A CA 1
ATOM 2172 C C . LEU A 1 292 ? -23.558 9.557 32.346 1.00 94.62 292 LEU A C 1
ATOM 2174 O O . LEU A 1 292 ? -22.750 10.023 31.542 1.00 94.62 292 LEU A O 1
ATOM 2178 N N . GLU A 1 293 ? -24.460 10.329 32.960 1.00 94.38 293 GLU A N 1
ATOM 2179 C CA . GLU A 1 293 ? -24.511 11.792 32.802 1.00 94.38 293 GLU A CA 1
ATOM 2180 C C . GLU A 1 293 ? -23.234 12.460 33.334 1.00 94.38 293 GLU A C 1
ATOM 2182 O O . GLU A 1 293 ? -22.628 13.299 32.653 1.00 94.38 293 GLU A O 1
ATOM 2187 N N . ARG A 1 294 ? -22.770 12.040 34.521 1.00 94.00 294 ARG A N 1
ATOM 2188 C CA . ARG A 1 294 ? -21.499 12.513 35.093 1.00 94.00 294 ARG A CA 1
ATOM 2189 C C . ARG A 1 294 ? -20.324 12.164 34.186 1.00 94.00 294 ARG A C 1
ATOM 2191 O O . ARG A 1 294 ? -19.488 13.027 33.905 1.00 94.00 294 ARG A O 1
ATOM 2198 N N . MET A 1 295 ? -20.290 10.932 33.682 1.00 95.00 295 MET A N 1
ATOM 2199 C CA . MET A 1 295 ? -19.253 10.478 32.761 1.00 95.00 295 MET A CA 1
ATOM 2200 C C . MET A 1 295 ? -19.257 11.283 31.457 1.00 95.00 295 MET A C 1
ATOM 2202 O O . MET A 1 295 ? -18.205 11.754 31.032 1.00 95.00 295 MET A O 1
ATOM 2206 N N . ASN A 1 296 ? -20.423 11.518 30.845 1.00 94.12 296 ASN A N 1
ATOM 2207 C CA . ASN A 1 296 ? -20.535 12.304 29.612 1.00 94.12 296 ASN A CA 1
ATOM 2208 C C . ASN A 1 296 ? -20.027 13.739 29.811 1.00 94.12 296 ASN A C 1
ATOM 2210 O O . ASN A 1 296 ? -19.219 14.232 29.023 1.00 94.12 296 ASN A O 1
ATOM 2214 N N . THR A 1 297 ? -20.423 14.380 30.913 1.00 94.88 297 THR A N 1
ATOM 2215 C CA . THR A 1 297 ? -19.940 15.723 31.265 1.00 94.88 297 THR A CA 1
ATOM 2216 C C . THR A 1 297 ? -18.414 15.757 31.356 1.00 94.88 297 THR A C 1
ATOM 2218 O O . THR A 1 297 ? -17.770 16.640 30.781 1.00 94.88 297 THR A O 1
ATOM 2221 N N . ARG A 1 298 ? -17.813 14.761 32.022 1.00 94.88 298 ARG A N 1
ATOM 2222 C CA . ARG A 1 298 ? -16.357 14.661 32.161 1.00 94.88 298 ARG A CA 1
ATOM 2223 C C . ARG A 1 298 ? -15.662 14.423 30.819 1.00 94.88 298 ARG A C 1
ATOM 2225 O O . ARG A 1 298 ? -14.699 15.122 30.511 1.00 94.88 298 ARG A O 1
ATOM 2232 N N . VAL A 1 299 ? -16.175 13.497 30.012 1.00 94.44 299 VAL A N 1
ATOM 2233 C CA . VAL A 1 299 ? -15.685 13.196 28.658 1.00 94.44 299 VAL A CA 1
ATOM 2234 C C . VAL A 1 299 ? -15.680 14.452 27.788 1.00 94.44 299 VAL A C 1
ATOM 2236 O O . VAL A 1 299 ? -14.676 14.736 27.139 1.00 94.44 299 VAL A O 1
ATOM 2239 N N . ARG A 1 300 ? -16.758 15.247 27.795 1.00 92.69 300 ARG A N 1
ATOM 2240 C CA . ARG A 1 300 ? -16.840 16.484 27.002 1.00 92.69 300 ARG A CA 1
ATOM 2241 C C . ARG A 1 300 ? -15.797 17.512 27.414 1.00 92.69 300 ARG A C 1
ATOM 2243 O O . ARG A 1 300 ? -15.133 18.087 26.547 1.00 92.69 300 ARG A O 1
ATOM 2250 N N . ALA A 1 301 ? -15.642 17.730 28.718 1.00 94.00 301 ALA A N 1
ATOM 2251 C CA . ALA A 1 301 ? -14.665 18.672 29.250 1.00 94.00 301 ALA A CA 1
ATOM 2252 C C . ALA A 1 301 ? -13.231 18.256 28.881 1.00 94.00 301 ALA A C 1
ATOM 2254 O O . ALA A 1 301 ? -12.464 19.050 28.336 1.00 94.00 301 ALA A O 1
ATOM 2255 N N . GLU A 1 302 ? -12.887 16.990 29.110 1.00 94.50 302 GLU A N 1
ATOM 2256 C CA . GLU A 1 302 ? -11.538 16.481 28.870 1.00 94.50 302 GLU A CA 1
ATOM 2257 C C . GLU A 1 302 ? -11.215 16.324 27.378 1.00 94.50 302 GLU A C 1
ATOM 2259 O O . GLU A 1 302 ? -10.133 16.718 26.952 1.00 94.50 302 GLU A O 1
ATOM 2264 N N . SER A 1 303 ? -12.154 15.861 26.548 1.00 92.25 303 SER A N 1
ATOM 2265 C CA . SER A 1 303 ? -11.964 15.808 25.090 1.00 92.25 303 SER A CA 1
ATOM 2266 C C . SER A 1 303 ? -11.771 17.205 24.495 1.00 92.25 303 SER A C 1
ATOM 2268 O O . SER A 1 303 ? -10.928 17.396 23.619 1.00 92.25 303 SER A O 1
ATOM 2270 N N . THR A 1 304 ? -12.487 18.213 25.006 1.00 92.06 304 THR A N 1
ATOM 2271 C CA . THR A 1 304 ? -12.290 19.614 24.597 1.00 92.06 304 THR A CA 1
ATOM 2272 C C . THR A 1 304 ? -10.894 20.109 24.968 1.00 92.06 304 THR A C 1
ATOM 2274 O O . THR A 1 304 ? -10.231 20.744 24.147 1.00 92.06 304 THR A O 1
ATOM 2277 N N . ARG A 1 305 ? -10.419 19.774 26.173 1.00 94.25 305 ARG A N 1
ATOM 2278 C CA . ARG A 1 305 ? -9.072 20.122 26.643 1.00 94.25 305 ARG A CA 1
ATOM 2279 C C . ARG A 1 305 ? -7.979 19.439 25.815 1.00 94.25 305 ARG A C 1
ATOM 2281 O O . ARG A 1 305 ? -7.011 20.091 25.438 1.00 94.25 305 ARG A O 1
ATOM 2288 N N . LEU A 1 306 ? -8.141 18.149 25.518 1.00 90.50 306 LEU A N 1
ATOM 2289 C CA . LEU A 1 306 ? -7.181 17.338 24.759 1.00 90.50 306 LEU A CA 1
ATOM 2290 C C . LEU A 1 306 ? -7.257 17.560 23.241 1.00 90.50 306 LEU A C 1
ATOM 2292 O O . LEU A 1 306 ? -6.327 17.194 22.529 1.00 90.50 306 LEU A O 1
ATOM 2296 N N . ARG A 1 307 ? -8.353 18.148 22.744 1.00 88.88 307 ARG A N 1
ATOM 2297 C CA . ARG A 1 307 ? -8.665 18.339 21.315 1.00 88.88 307 ARG A CA 1
ATOM 2298 C C . ARG A 1 307 ? -8.687 17.038 20.499 1.00 88.88 307 ARG A C 1
ATOM 2300 O O . ARG A 1 307 ? -8.399 17.053 19.306 1.00 88.88 307 ARG A O 1
ATOM 2307 N N . ARG A 1 308 ? -9.057 15.922 21.130 1.00 87.44 308 ARG A N 1
ATOM 2308 C CA . ARG A 1 308 ? -9.225 14.606 20.493 1.00 87.44 308 ARG A CA 1
ATOM 2309 C C . ARG A 1 308 ? -10.220 13.734 21.256 1.00 87.44 308 ARG A C 1
ATOM 2311 O O . ARG A 1 308 ? -10.599 14.063 22.383 1.00 87.44 308 ARG A O 1
ATOM 2318 N N . GLY A 1 309 ? -10.624 12.628 20.641 1.00 87.06 309 GLY A N 1
ATOM 2319 C CA . GLY A 1 309 ? -11.348 11.554 21.315 1.00 87.06 309 GLY A CA 1
ATOM 2320 C C . GLY A 1 309 ? -10.452 10.730 22.245 1.00 87.06 309 GLY A C 1
ATOM 2321 O O . GLY A 1 309 ? -9.224 10.881 22.266 1.00 87.06 309 GLY A O 1
ATOM 2322 N N . PHE A 1 310 ? -11.092 9.856 23.010 1.00 89.69 310 PHE A N 1
ATOM 2323 C CA . PHE A 1 310 ? -10.456 8.923 23.932 1.00 89.69 310 PHE A CA 1
ATOM 2324 C C . PHE A 1 310 ? -10.113 7.606 23.244 1.00 89.69 310 PHE A C 1
ATOM 2326 O O . PHE A 1 310 ? -10.876 7.107 22.412 1.00 89.69 310 PHE A O 1
ATOM 2333 N N . THR A 1 311 ? -8.983 7.026 23.642 1.00 89.38 311 THR A N 1
ATOM 2334 C CA . THR A 1 311 ? -8.747 5.590 23.470 1.00 89.38 311 THR A CA 1
ATOM 2335 C C . THR A 1 311 ? -9.552 4.797 24.501 1.00 89.38 311 THR A C 1
ATOM 2337 O O . THR A 1 311 ? -9.957 5.330 25.535 1.00 89.38 311 THR A O 1
ATOM 2340 N N . ASP A 1 312 ? -9.752 3.506 24.246 1.00 90.94 312 ASP A N 1
ATOM 2341 C CA . ASP A 1 312 ? -10.494 2.621 25.152 1.00 90.94 312 ASP A CA 1
ATOM 2342 C C . ASP A 1 312 ? -9.865 2.577 26.556 1.00 90.94 312 ASP A C 1
ATOM 2344 O O . ASP A 1 312 ? -10.578 2.635 27.556 1.00 90.94 312 ASP A O 1
ATOM 2348 N N . ALA A 1 313 ? -8.530 2.560 26.635 1.00 91.88 313 ALA A N 1
ATOM 2349 C CA . ALA A 1 313 ? -7.798 2.578 27.900 1.00 91.88 313 ALA A CA 1
ATOM 2350 C C . ALA A 1 313 ? -8.021 3.884 28.681 1.00 91.88 313 ALA A C 1
ATOM 2352 O O . ALA A 1 313 ? -8.345 3.848 29.864 1.00 91.88 313 ALA A O 1
ATOM 2353 N N . GLU A 1 314 ? -7.924 5.035 28.014 1.00 93.19 314 GLU A N 1
ATOM 2354 C CA . GLU A 1 314 ? -8.138 6.337 28.657 1.00 93.19 314 GLU A CA 1
ATOM 2355 C C . GLU A 1 314 ? -9.592 6.530 29.097 1.00 93.19 314 GLU A C 1
ATOM 2357 O O . GLU A 1 314 ? -9.853 7.167 30.116 1.00 93.19 314 GLU A O 1
ATOM 2362 N N . LEU A 1 315 ? -10.553 5.984 28.342 1.00 93.88 315 LEU A N 1
ATOM 2363 C CA . LEU A 1 315 ? -11.963 6.035 28.719 1.00 93.88 315 LEU A CA 1
ATOM 2364 C C . LEU A 1 315 ? -12.228 5.214 29.990 1.00 93.88 315 LEU A C 1
ATOM 2366 O O . LEU A 1 315 ? -12.967 5.671 30.862 1.00 93.88 315 LEU A O 1
ATOM 2370 N N . LEU A 1 316 ? -11.599 4.040 30.113 1.00 94.62 316 LEU A N 1
ATOM 2371 C CA . LEU A 1 316 ? -11.659 3.210 31.319 1.00 94.62 316 LEU A CA 1
ATOM 2372 C C . LEU A 1 316 ? -10.974 3.882 32.515 1.00 94.62 316 LEU A C 1
ATOM 2374 O O . LEU A 1 316 ? -11.522 3.880 33.615 1.00 94.62 316 LEU A O 1
ATOM 2378 N N . GLU A 1 317 ? -9.806 4.495 32.322 1.00 94.62 317 GLU A N 1
ATOM 2379 C CA . GLU A 1 317 ? -9.133 5.262 33.379 1.00 94.62 317 GLU A CA 1
ATOM 2380 C C . GLU A 1 317 ? -9.979 6.448 33.854 1.00 94.62 317 GLU A C 1
ATOM 2382 O O . GLU A 1 317 ? -10.096 6.699 35.059 1.00 94.62 317 GLU A O 1
ATOM 2387 N N . LEU A 1 318 ? -10.619 7.154 32.919 1.00 94.19 318 LEU A N 1
ATOM 2388 C CA . LEU A 1 318 ? -11.513 8.254 33.248 1.00 94.19 318 LEU A CA 1
ATOM 2389 C C . LEU A 1 318 ? -12.739 7.765 34.029 1.00 94.19 318 LEU A C 1
ATOM 2391 O O . LEU A 1 318 ? -13.137 8.420 34.990 1.00 94.19 318 LEU A O 1
ATOM 2395 N N . GLU A 1 319 ? -13.315 6.617 33.666 1.00 94.44 319 GLU A N 1
ATOM 2396 C CA . GLU A 1 319 ? -14.455 6.043 34.389 1.00 94.44 319 GLU A CA 1
ATOM 2397 C C . GLU A 1 319 ? -14.103 5.735 35.845 1.00 94.44 319 GLU A C 1
ATOM 2399 O O . GLU A 1 319 ? -14.825 6.179 36.747 1.00 94.44 319 GLU A O 1
ATOM 2404 N N . LYS A 1 320 ? -12.955 5.087 36.076 1.00 92.62 320 LYS A N 1
ATOM 2405 C CA . LYS A 1 320 ? -12.434 4.799 37.419 1.00 92.62 320 LYS A CA 1
ATOM 2406 C C . LYS A 1 320 ? -12.240 6.070 38.237 1.00 92.62 320 LYS A C 1
ATOM 2408 O O . LYS A 1 320 ? -12.636 6.127 39.401 1.00 92.62 320 LYS A O 1
ATOM 2413 N N . SER A 1 321 ? -11.682 7.113 37.619 1.00 91.06 321 SER A N 1
ATOM 2414 C CA . SER A 1 321 ? -11.489 8.418 38.259 1.00 91.06 321 SER A CA 1
ATOM 2415 C C . SER A 1 321 ? -12.806 9.101 38.631 1.00 91.06 321 SER A C 1
ATOM 2417 O O . SER A 1 321 ? -12.847 9.789 39.650 1.00 91.06 321 SER A O 1
ATOM 2419 N N . VAL A 1 322 ? -13.858 8.963 37.819 1.00 88.25 322 VAL A N 1
ATOM 2420 C CA . VAL A 1 322 ? -15.159 9.610 38.061 1.00 88.25 322 VAL A CA 1
ATOM 2421 C C . VAL A 1 322 ? -15.965 8.870 39.132 1.00 88.25 322 VAL A C 1
ATOM 2423 O O . VAL A 1 322 ? -16.667 9.515 39.910 1.00 88.25 322 VAL A O 1
ATOM 2426 N N . HIS A 1 323 ? -15.857 7.540 39.196 1.00 85.06 323 HIS A N 1
ATOM 2427 C CA . HIS A 1 323 ? -16.686 6.700 40.071 1.00 85.06 323 HIS A CA 1
ATOM 2428 C C . HIS A 1 323 ? -15.945 6.109 41.278 1.00 85.06 323 HIS A C 1
ATOM 2430 O O . HIS A 1 323 ? -16.546 5.386 42.068 1.00 85.06 323 HIS A O 1
ATOM 2436 N N . GLY A 1 324 ? -14.657 6.415 41.454 1.00 74.88 324 GLY A N 1
ATOM 2437 C CA . GLY A 1 324 ? -13.879 6.011 42.630 1.00 74.88 324 GLY A CA 1
ATOM 2438 C C . GLY A 1 324 ? -13.606 4.505 42.728 1.00 74.88 324 GLY A C 1
ATOM 2439 O O . GLY A 1 324 ? -13.279 4.016 43.809 1.00 74.88 324 GLY A O 1
ATOM 2440 N N . ARG A 1 325 ? -13.739 3.763 41.623 1.00 66.62 325 ARG A N 1
ATOM 2441 C CA . ARG A 1 325 ? -13.469 2.320 41.552 1.00 66.62 325 ARG A CA 1
ATOM 2442 C C . ARG A 1 325 ? -11.968 2.130 41.286 1.00 66.62 325 ARG A C 1
ATOM 2444 O O . ARG A 1 325 ? -11.487 2.528 40.228 1.00 66.62 325 ARG A O 1
ATOM 2451 N N . ARG A 1 326 ? -11.220 1.614 42.271 1.00 51.69 326 ARG A N 1
ATOM 2452 C CA . ARG A 1 326 ? -9.785 1.288 42.133 1.00 51.69 326 ARG A CA 1
ATOM 2453 C C . ARG A 1 326 ? -9.600 0.003 41.331 1.00 51.69 326 ARG A C 1
ATOM 2455 O O . ARG A 1 326 ? -10.274 -0.983 41.692 1.00 51.69 326 ARG A O 1
#

pLDDT: mean 88.97, std 10.23, range [43.81, 98.31]

Foldseek 3Di:
DDFQAAEEAAQQQQFDLPFDLVLLLVLLVVVVLQVHQAYEHAPSSCVSCCVSQPQRRYEHADLDPVSVVVCVVSVHAYEHDPPSPCLVADPDAALRYEYEFEADLQLDTPSDRPCNVRYVAYEYEENLNVVVDPVLNSLVNNQVGHQEYFYFCPNPCQLVSRLVSVVSVRHHYYAYDVCRPRTHHPQSNSVCCCLVVVGPGAQLCLQVSQVSSCVRVVHHDALCPPLNRQCVQEDEDDPLVVCCVVPVVVRDSDAQNSNNYDHHYFYALPHDLVSLQVLCVVVVHHDDPVLSVQLNVQRNVVRVVVVHTDDSVVSVVSSCVSPVPD

Secondary structure (DSSP, 8-state):
----SEEEE-GGGSS-TT--HHHHHHHHHHHHHTT-SEEEEEHHHHHHHTTTS-GGGEEEEESSHHHHHHHHHHT--EEEPTT-GGGG---S-EEEEEEEEEE-TTS-EES--TTGGGEEEEEEEE-TTGGGS-HHHHHHHHTTT-SEEEEB-TTS-HHHHHHHHHHTT--EEEEBGGGTTTB-BHHHHHHHHHHHH------TTHHHHHHHHHHHHS-PPPTT-TTT-TTTTEEETTHHHHHHHH-GGGT-SS-GGGGT---EEEB-TT--HHHHHHHHHHTT----HHHHHHHHHHHHHHHHHHTSPBPHHHHHHHHHHHHT--

Sequence (326 aa):
MALLYHISDASLCSVPQDAPVPLLSAYAQLLLETGIDRLEMPFPVWERLKLAVPAPKAALVLRSPQEREQALREGVPAFFAEGSVFAASFPGAYPDVTVVLSADGRGCLSGVLPDAGRCAGIRAAGFADGMAGDYAAAFAKLRVAVGSLDAEDSRHLATAASLEWLLAGGGAVSASFGGAGGRAALEQLLAALRIICQQPYRLERMPRLRMLFGELFGKPVSAHAPVTGPEIFTYESGIHADGIEKNPKTYEPFPPEDVGRARRLSIGKHSGKAALRVKLQELGVRLDDAELERMNTRVRAESTRLRRGFTDAELLELEKSVHGRR